Protein AF-A0A7S2U7Y8-F1 (afdb_monomer)

Solvent-accessible surface area (backbone atoms only — not comparable to full-atom values): 17336 Å² total; per-residue (Å²): 128,71,54,75,71,54,51,40,63,75,74,57,89,81,87,72,66,75,66,69,43,53,72,58,64,84,76,58,98,62,38,39,77,41,28,64,69,48,16,55,58,36,53,73,54,80,73,44,66,53,92,39,51,67,49,35,50,53,31,43,20,64,44,44,28,63,57,45,74,77,52,79,34,73,54,29,36,37,35,24,60,34,45,38,45,33,41,42,30,51,53,96,73,57,55,88,89,75,68,54,52,40,39,35,37,37,35,32,91,44,70,68,55,38,49,54,45,50,54,52,49,52,56,59,56,39,32,77,85,77,49,34,50,47,60,93,75,46,51,70,48,74,61,98,56,31,40,35,41,53,68,48,85,92,37,35,35,40,30,40,41,72,57,81,27,75,40,72,43,63,57,34,70,68,46,84,49,32,53,32,15,25,32,35,57,76,72,49,43,34,23,33,68,54,15,52,49,12,59,16,36,28,40,29,69,53,66,91,77,58,81,81,56,49,74,61,55,46,46,46,55,56,56,42,12,58,70,31,26,30,37,33,30,67,75,55,56,74,89,77,52,62,60,79,51,68,53,101,64,33,44,21,23,57,93,42,33,42,20,47,39,49,77,48,81,55,93,95,52,98,64,68,49,73,49,67,53,93,61,67,54,58,54,72,56,40,40,50,34,57,46,57,62,61,75,90,47,60,83,47,87,59,34,80,42,59,89,27,79,24,82,34,97

InterPro domains:
  IPR053354 Monoglucosyldiacylglycerol epimerase [PTHR43558] (99-241)

pLDDT: mean 79.51, std 16.6, range [36.78, 98.12]

Nearest PDB structures (foldseek):
  6u7b-assembly1_A  TM=3.700E-01  e=3.293E-03  Escherichia coli MS 115-1
  1px5-assembly1_A  TM=2.958E-01  e=1.668E-01  Sus scrofa
  8qsj-assembly1_u  TM=3.967E-01  e=2.515E+00  Homo sapiens
  1iso-assembly1_A-2  TM=4.332E-01  e=2.990E+00  Escherichia coli
  6dv5-assembly1_V  TM=4.114E-01  e=8.451E+00  Homo sapiens

Sequence (313 aa):
ADAGNILVDFFPPFHRPLEELFEKPITSPEATILFHEQVEEARRKPRLLPISAQDFKERLVRFGGPFMANFPMENVVIAGGSVLQCLLRDHATIDEQNSSDIDVFVVADSDEKAKATFDRILQHLSRRDGSGVDHNEMLVSRSAFAVTFCVGKPQRHIQLILIRYQCAADVVLNFDIDCSQVLWDGQRVLATPSAIRALGTGINFADPERRGASNEYQWRLAKYSRRGFLVAVPGLDVTRVKEEYTRNSCFGYHNGLLKRIHLSFTEGEDQPKHHADSTAIVGLAQLIVFSTLCEKWLIYDRAIRPDNEGIVI

Mean predicted aligned error: 9.23 Å

Radius of gyration: 21.19 Å; Cα contacts (8 Å, |Δi|>4): 553; chains: 1; bounding box: 46×56×56 Å

Foldseek 3Di:
DPLVVQKDFPQPPDDDDPLQLADAAPDDPQWDWFQPQLLVVLVVQAFDFQPDLVQLQVQLCLAADLLSVPQPLVQKKWFFQSSLCSGGDRSVRDDQVQGDATEMEGADPDPVSSVVSVVSRVVSQCDPPVSHDHPVPWDWDDDPFWIWTCPDPPHHIYTYGPDYHNDLSVVLVPDLWQLRSWMDSPRTIIHGPSNSNCSRNLETEDDLPPPPQDVVNLVVQLSCSNNNHMYIYGNDDPVPDDCQLAPDWWWFADLLFIFTKDWDDDPPDPDTDIDTDPDGQGGPSSNSNSRRLRPPQVVDPQGSGSPDGDTRD

Structure (mmCIF, N/CA/C/O backbone):
data_AF-A0A7S2U7Y8-F1
#
_entry.id   AF-A0A7S2U7Y8-F1
#
loop_
_atom_site.group_PDB
_atom_site.id
_atom_site.type_symbol
_atom_site.label_atom_id
_atom_site.label_alt_id
_atom_site.label_comp_id
_atom_site.label_asym_id
_atom_site.label_entity_id
_atom_site.label_seq_id
_atom_site.pdbx_PDB_ins_code
_atom_site.Cartn_x
_atom_site.Cartn_y
_atom_site.Cartn_z
_atom_site.occupancy
_atom_site.B_iso_or_equiv
_atom_site.auth_seq_id
_atom_site.auth_comp_id
_atom_site.auth_asym_id
_atom_site.auth_atom_id
_atom_site.pdbx_PDB_model_num
ATOM 1 N N . ALA A 1 1 ? 12.643 -22.260 -2.649 1.00 39.50 1 ALA A N 1
ATOM 2 C CA . ALA A 1 1 ? 11.230 -22.428 -3.037 1.00 39.50 1 ALA A CA 1
ATOM 3 C C . ALA A 1 1 ? 10.900 -21.303 -4.002 1.00 39.50 1 ALA A C 1
ATOM 5 O O . ALA A 1 1 ? 11.311 -20.184 -3.722 1.00 39.50 1 ALA A O 1
ATOM 6 N N . ASP A 1 2 ? 10.281 -21.613 -5.140 1.00 51.44 2 ASP A N 1
ATOM 7 C CA . ASP A 1 2 ? 9.985 -20.688 -6.243 1.00 51.44 2 ASP A CA 1
ATOM 8 C C . ASP A 1 2 ? 9.166 -19.468 -5.798 1.00 51.44 2 ASP A C 1
ATOM 10 O O . ASP A 1 2 ? 7.947 -19.436 -5.962 1.00 51.44 2 ASP A O 1
ATOM 14 N N . ALA A 1 3 ? 9.815 -18.429 -5.271 1.00 53.81 3 ALA A N 1
ATOM 15 C CA . ALA A 1 3 ? 9.145 -17.161 -4.996 1.00 53.81 3 ALA A CA 1
ATOM 16 C C . ALA A 1 3 ? 8.471 -16.620 -6.273 1.00 53.81 3 ALA A C 1
ATOM 18 O O . ALA A 1 3 ? 7.377 -16.077 -6.204 1.00 53.81 3 ALA A O 1
ATOM 19 N N . GLY A 1 4 ? 9.045 -16.880 -7.456 1.00 56.72 4 GLY A N 1
ATOM 20 C CA . GLY A 1 4 ? 8.441 -16.533 -8.747 1.00 56.72 4 GLY A CA 1
ATOM 21 C C . GLY A 1 4 ? 7.083 -17.193 -9.034 1.00 56.72 4 GLY A C 1
ATOM 22 O O . GLY A 1 4 ? 6.287 -16.606 -9.759 1.00 56.72 4 GLY A O 1
ATOM 23 N N . ASN A 1 5 ? 6.779 -18.349 -8.429 1.00 68.50 5 ASN A N 1
ATOM 24 C CA . ASN A 1 5 ? 5.530 -19.087 -8.661 1.00 68.50 5 ASN A CA 1
ATOM 25 C C . ASN A 1 5 ? 4.402 -18.709 -7.689 1.00 68.50 5 ASN A C 1
ATOM 27 O O . ASN A 1 5 ? 3.295 -19.227 -7.817 1.00 68.50 5 ASN A O 1
ATOM 31 N N . ILE A 1 6 ? 4.651 -17.821 -6.717 1.00 81.75 6 ILE A N 1
ATOM 32 C CA . ILE A 1 6 ? 3.584 -17.339 -5.826 1.00 81.75 6 ILE A CA 1
ATOM 33 C C . ILE A 1 6 ? 2.678 -16.312 -6.513 1.00 81.75 6 ILE A C 1
ATOM 35 O O . ILE A 1 6 ? 1.570 -16.050 -6.050 1.00 81.75 6 ILE A O 1
ATOM 39 N N . LEU A 1 7 ? 3.162 -15.703 -7.595 1.00 85.25 7 LEU A N 1
ATOM 40 C CA . LEU A 1 7 ? 2.454 -14.652 -8.298 1.00 85.25 7 LEU A CA 1
ATOM 41 C C . LEU A 1 7 ? 1.444 -15.242 -9.273 1.00 85.25 7 LEU A C 1
ATOM 43 O O . LEU A 1 7 ? 1.776 -16.061 -10.127 1.00 85.25 7 LEU A O 1
ATOM 47 N N . VAL A 1 8 ? 0.209 -14.775 -9.150 1.00 86.50 8 VAL A N 1
ATOM 48 C CA . VAL A 1 8 ? -0.904 -15.139 -10.020 1.00 86.50 8 VAL A CA 1
ATOM 49 C C . VAL A 1 8 ? -1.151 -13.988 -10.984 1.00 86.50 8 VAL A C 1
ATOM 51 O O . VAL A 1 8 ? -1.180 -12.828 -10.568 1.00 86.50 8 VAL A O 1
ATOM 54 N N . ASP A 1 9 ? -1.323 -14.307 -12.266 1.00 86.44 9 ASP A N 1
ATOM 55 C CA . ASP A 1 9 ? -1.761 -13.327 -13.258 1.00 86.44 9 ASP A CA 1
ATOM 56 C C . ASP A 1 9 ? -3.207 -12.916 -12.972 1.00 86.44 9 ASP A C 1
ATOM 58 O O . ASP A 1 9 ? -4.089 -13.765 -12.822 1.00 86.44 9 ASP A O 1
ATOM 62 N N . PHE A 1 10 ? -3.438 -11.611 -12.874 1.00 80.88 10 PHE A N 1
ATOM 63 C CA . PHE A 1 10 ? -4.751 -11.036 -12.619 1.00 80.88 10 PHE A CA 1
ATOM 64 C C . PHE A 1 10 ? -5.701 -11.198 -13.816 1.00 80.88 10 PHE A C 1
ATOM 66 O O . PHE A 1 10 ? -6.917 -11.217 -13.632 1.00 80.88 10 PHE A O 1
ATOM 73 N N . PHE A 1 11 ? -5.163 -11.357 -15.030 1.00 78.31 11 PHE A N 1
ATOM 74 C CA . PHE A 1 11 ? -5.927 -11.603 -16.255 1.00 78.31 11 PHE A CA 1
ATOM 75 C C . PHE A 1 11 ? -5.583 -12.985 -16.834 1.00 78.31 11 PHE A C 1
ATOM 77 O O . PHE A 1 11 ? -4.982 -13.067 -17.909 1.00 78.31 11 PHE A O 1
ATOM 84 N N . PRO A 1 12 ? -5.916 -14.096 -16.148 1.00 60.56 12 PRO A N 1
ATOM 85 C CA . PRO A 1 12 ? -5.606 -15.419 -16.674 1.00 60.56 12 PRO A CA 1
ATOM 86 C C . PRO A 1 12 ? -6.332 -15.654 -18.013 1.00 60.56 12 PRO A C 1
ATOM 88 O O . PRO A 1 12 ? -7.377 -15.042 -18.259 1.00 60.56 12 PRO A O 1
ATOM 91 N N . PRO A 1 13 ? -5.857 -16.581 -18.870 1.00 46.16 13 PRO A N 1
ATOM 92 C CA . PRO A 1 13 ? -6.698 -17.115 -19.935 1.00 46.16 13 PRO A CA 1
ATOM 93 C C . PRO A 1 13 ? -7.982 -17.671 -19.291 1.00 46.16 13 PRO A C 1
ATOM 95 O O . PRO A 1 13 ? -7.939 -18.563 -18.447 1.00 46.16 13 PRO A O 1
ATOM 98 N N . PHE A 1 14 ? -9.102 -17.027 -19.617 1.00 40.25 14 PHE A N 1
ATOM 99 C CA . PHE A 1 14 ? -10.408 -17.088 -18.958 1.00 40.25 14 PHE A CA 1
ATOM 100 C C . PHE A 1 14 ? -10.865 -18.472 -18.476 1.00 40.25 14 PHE A C 1
ATOM 102 O O . PHE A 1 14 ? -10.970 -19.388 -19.282 1.00 40.25 14 PHE A O 1
ATOM 109 N N . HIS A 1 15 ? -11.322 -18.552 -17.216 1.00 41.50 15 HIS A N 1
ATOM 110 C CA . HIS A 1 15 ? -12.396 -19.480 -16.811 1.00 41.50 15 HIS A CA 1
ATOM 111 C C . HIS A 1 15 ? -13.330 -18.971 -15.697 1.00 41.50 15 HIS A C 1
ATOM 113 O O . HIS A 1 15 ? -14.322 -19.642 -15.427 1.00 41.50 15 HIS A O 1
ATOM 119 N N . ARG A 1 16 ? -13.090 -17.803 -15.080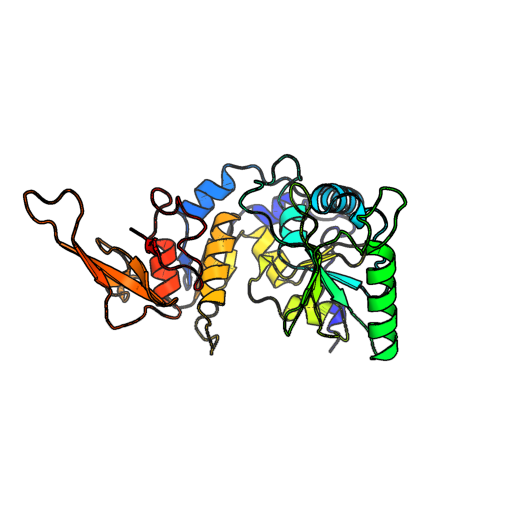 1.00 42.09 16 ARG A N 1
ATOM 120 C CA . ARG A 1 16 ? -14.085 -17.165 -14.202 1.00 42.09 16 ARG A CA 1
ATOM 121 C C . ARG A 1 16 ? -14.201 -15.660 -14.458 1.00 42.09 16 ARG A C 1
ATOM 123 O O . ARG A 1 16 ? -13.161 -15.016 -14.602 1.00 42.09 16 ARG A O 1
ATOM 130 N N . PRO A 1 17 ? -15.427 -15.112 -14.527 1.00 50.88 17 PRO A N 1
ATOM 131 C CA . PRO A 1 17 ? -15.678 -13.675 -14.511 1.00 50.88 17 PRO A CA 1
ATOM 132 C C . PRO A 1 17 ? -15.046 -13.022 -13.277 1.00 50.88 17 PRO A C 1
ATOM 134 O O . PRO A 1 17 ? -15.070 -13.584 -12.181 1.00 50.88 17 PRO A O 1
ATOM 137 N N . LEU A 1 18 ? -14.479 -11.827 -13.449 1.00 49.66 18 LEU A N 1
ATOM 138 C CA . LEU A 1 18 ? -13.865 -11.068 -12.355 1.00 49.66 18 LEU A CA 1
ATOM 139 C C . LEU A 1 18 ? -14.898 -10.688 -11.285 1.00 49.66 18 LEU A C 1
ATOM 141 O O . LEU A 1 18 ? -14.542 -10.529 -10.123 1.00 49.66 18 LEU A O 1
ATOM 145 N N . GLU A 1 19 ? -16.170 -10.588 -11.664 1.00 48.59 19 GLU A N 1
ATOM 146 C CA . GLU A 1 19 ? -17.317 -10.321 -10.801 1.00 48.59 19 GLU A CA 1
ATOM 147 C C . GLU A 1 19 ? -17.467 -11.382 -9.702 1.00 48.59 19 GLU A C 1
ATOM 149 O O . GLU A 1 19 ? -17.753 -11.026 -8.561 1.00 48.59 19 GLU A O 1
ATOM 154 N N . GLU A 1 20 ? -17.158 -12.652 -9.999 1.00 47.22 20 GLU A N 1
ATOM 155 C CA . GLU A 1 20 ? -17.231 -13.766 -9.041 1.00 47.22 20 GLU A CA 1
ATOM 156 C C . GLU A 1 20 ? -16.201 -13.653 -7.908 1.00 47.22 20 GLU A C 1
ATOM 158 O O . GLU A 1 20 ? -16.396 -14.229 -6.836 1.00 47.22 20 GLU A O 1
ATOM 163 N N . LEU A 1 21 ? -15.112 -12.893 -8.101 1.00 48.34 21 LEU A N 1
ATOM 164 C CA . LEU A 1 21 ? -14.194 -12.586 -7.003 1.00 48.34 21 LEU A CA 1
ATOM 165 C C . LEU A 1 21 ? -14.912 -11.755 -5.929 1.00 48.34 21 LEU A C 1
ATOM 167 O O . LEU A 1 21 ? -14.646 -11.959 -4.749 1.00 48.34 21 LEU A O 1
ATOM 171 N N . PHE A 1 22 ? -15.839 -10.871 -6.316 1.00 51.47 22 PHE A N 1
ATOM 172 C CA . PHE A 1 22 ? -16.453 -9.863 -5.441 1.00 51.47 22 PHE A CA 1
ATOM 173 C C . PHE A 1 22 ? -17.760 -10.281 -4.764 1.00 51.47 22 PHE A C 1
ATOM 175 O O . PHE A 1 22 ? -18.325 -9.488 -4.009 1.00 51.47 22 PHE A O 1
ATOM 182 N N . GLU A 1 23 ? -18.263 -11.494 -5.007 1.00 46.06 23 GLU A N 1
ATOM 183 C CA . GLU A 1 23 ? -19.665 -11.794 -4.700 1.00 46.06 23 GLU A CA 1
ATOM 184 C C . GLU A 1 23 ? -19.989 -11.941 -3.209 1.00 46.06 23 GLU A C 1
ATOM 186 O O . GLU A 1 23 ? -21.104 -11.581 -2.826 1.00 46.06 23 GLU A O 1
ATOM 191 N N . LYS A 1 24 ? -19.072 -12.398 -2.336 1.00 47.88 24 LYS A N 1
ATOM 192 C 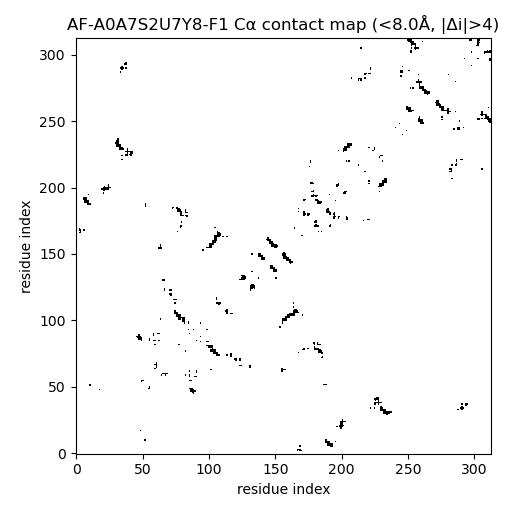CA . LYS A 1 24 ? -19.313 -12.402 -0.875 1.00 47.88 24 LYS A CA 1
ATOM 193 C C . LYS A 1 24 ? -18.036 -12.245 -0.039 1.00 47.88 24 LYS A C 1
ATOM 195 O O . LYS A 1 24 ? -17.071 -12.979 -0.259 1.00 47.88 24 LYS A O 1
ATOM 200 N N . PRO A 1 25 ? -18.032 -11.375 0.990 1.00 50.09 25 PRO A N 1
ATOM 201 C CA . PRO A 1 25 ? -16.987 -11.394 2.004 1.00 50.09 25 PRO A CA 1
ATOM 202 C C . PRO A 1 25 ? -16.997 -12.740 2.741 1.00 50.09 25 PRO A C 1
ATOM 204 O O . PRO A 1 25 ? -18.013 -13.141 3.307 1.00 50.09 25 PRO A O 1
ATOM 207 N N . ILE A 1 26 ? -15.860 -13.439 2.750 1.00 47.25 26 ILE A N 1
ATOM 208 C CA . ILE A 1 26 ? -15.660 -14.600 3.621 1.00 47.25 26 ILE A CA 1
ATOM 209 C C . ILE A 1 26 ? -15.509 -14.059 5.043 1.00 47.25 26 ILE A C 1
ATOM 211 O O . ILE A 1 26 ? -14.471 -13.501 5.395 1.00 47.25 26 ILE A O 1
ATOM 215 N N . THR A 1 27 ? -16.548 -14.197 5.861 1.00 46.31 27 THR A N 1
ATOM 216 C CA . THR A 1 27 ? -16.488 -13.886 7.291 1.00 46.31 27 THR A CA 1
ATOM 217 C C . THR A 1 27 ? -16.138 -15.157 8.056 1.00 46.31 27 THR A C 1
ATOM 219 O O . THR A 1 27 ? -16.912 -16.114 8.045 1.00 46.31 27 THR A O 1
ATOM 222 N N . SER A 1 28 ? -14.982 -15.179 8.719 1.00 49.44 28 SER A N 1
ATOM 223 C CA . SER A 1 28 ? -14.714 -16.178 9.757 1.00 49.44 28 SER A CA 1
ATOM 224 C C . SER A 1 28 ? -15.446 -15.763 11.041 1.00 49.44 28 SER A C 1
ATOM 226 O O . SER A 1 28 ? -15.350 -14.589 11.404 1.00 49.44 28 SER A O 1
ATOM 228 N N . PRO A 1 29 ? -16.124 -16.677 11.763 1.00 52.94 29 PRO A N 1
ATOM 229 C CA . PRO A 1 29 ? -16.693 -16.400 13.088 1.00 52.94 29 PRO A CA 1
ATOM 230 C C . PRO A 1 29 ? -15.656 -15.914 14.116 1.00 52.94 29 PRO A C 1
ATOM 232 O O . PRO A 1 29 ? -16.023 -15.365 15.148 1.00 52.94 29 PRO A O 1
ATOM 235 N N . GLU A 1 30 ? -14.366 -16.125 13.842 1.00 71.44 30 GLU A N 1
ATOM 236 C CA . GLU A 1 30 ? -13.248 -15.865 14.756 1.00 71.44 30 GLU A CA 1
ATOM 237 C C . GLU A 1 30 ? -12.565 -14.500 14.534 1.00 71.44 30 GLU A C 1
ATOM 239 O O . GLU A 1 30 ? -11.547 -14.203 15.167 1.00 71.44 30 GLU A O 1
ATOM 244 N N . ALA A 1 31 ? -13.089 -13.663 13.631 1.00 82.88 31 ALA A N 1
ATOM 245 C CA . ALA A 1 31 ? -12.527 -12.346 13.339 1.00 82.88 31 ALA A CA 1
ATOM 246 C C . ALA A 1 31 ? -13.575 -11.234 13.455 1.00 82.88 31 ALA A C 1
ATOM 248 O O . ALA A 1 31 ? -14.644 -11.296 12.848 1.00 82.88 31 ALA A O 1
ATOM 249 N N . THR A 1 32 ? -13.227 -10.170 14.181 1.00 88.25 32 THR A N 1
ATOM 250 C CA . THR A 1 32 ? -14.032 -8.944 14.210 1.00 88.25 32 THR A CA 1
ATOM 251 C C . THR A 1 32 ? -13.740 -8.121 12.962 1.00 88.25 32 THR A C 1
ATOM 253 O O . THR A 1 32 ? -12.579 -7.861 12.643 1.00 88.25 32 THR A O 1
ATOM 256 N N . ILE A 1 33 ? -14.791 -7.687 12.269 1.00 89.56 33 ILE A N 1
ATOM 257 C CA . ILE A 1 33 ? -14.683 -6.819 11.096 1.00 89.56 33 ILE A CA 1
ATOM 258 C C . ILE A 1 33 ? -14.817 -5.355 11.523 1.00 89.56 33 ILE A C 1
ATOM 260 O O . ILE A 1 33 ? -15.742 -4.986 12.242 1.00 89.56 33 ILE A O 1
ATOM 264 N N . LEU A 1 34 ? -13.882 -4.520 11.075 1.00 89.56 34 LEU A N 1
ATOM 265 C CA . LEU A 1 34 ? -13.834 -3.084 11.345 1.00 89.56 34 LEU A CA 1
ATOM 266 C C . LEU A 1 34 ? -14.029 -2.264 10.057 1.00 89.56 34 LEU A C 1
ATOM 268 O O . LEU A 1 34 ? -13.837 -2.767 8.947 1.00 89.56 34 LEU A O 1
ATOM 272 N N . PHE A 1 35 ? -14.329 -0.972 10.235 1.00 89.50 35 PHE A N 1
ATOM 273 C CA . PHE A 1 35 ? -14.482 0.052 9.185 1.00 89.50 35 PHE A CA 1
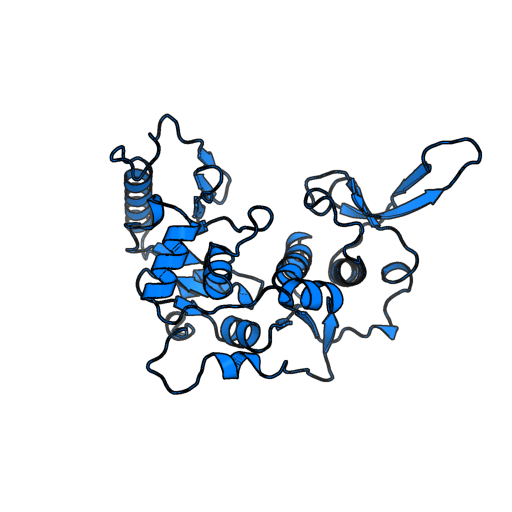ATOM 274 C C . PHE A 1 35 ? -15.696 -0.098 8.256 1.00 89.50 35 PHE A C 1
ATOM 276 O O . PHE A 1 35 ? -15.632 0.279 7.086 1.00 89.50 35 PHE A O 1
ATOM 283 N N . HIS A 1 36 ? -16.805 -0.653 8.751 1.00 87.25 36 HIS A N 1
ATOM 284 C CA . HIS A 1 36 ? -18.020 -0.817 7.949 1.00 87.25 36 HIS A CA 1
ATOM 285 C C . HIS A 1 36 ? -18.477 0.499 7.300 1.00 87.25 36 HIS A C 1
ATOM 287 O O . HIS A 1 36 ? -18.668 0.538 6.090 1.00 87.25 36 HIS A O 1
ATOM 293 N N . GLU A 1 37 ? -18.579 1.587 8.066 1.00 84.62 37 GLU A N 1
ATOM 294 C CA . GLU A 1 37 ? -19.084 2.871 7.560 1.00 84.62 37 GLU A CA 1
ATOM 295 C C . GLU A 1 37 ? -18.180 3.482 6.479 1.00 84.62 37 GLU A C 1
ATOM 297 O O . GLU A 1 37 ? -18.660 3.855 5.409 1.00 84.62 37 GLU A O 1
ATOM 302 N N . GLN A 1 38 ? -16.865 3.526 6.716 1.00 84.75 38 GLN A N 1
ATOM 303 C CA . GLN A 1 38 ? -15.891 4.083 5.770 1.00 84.75 38 GLN A CA 1
ATOM 304 C C . GLN A 1 38 ? -15.853 3.272 4.467 1.00 84.75 38 GLN A C 1
ATOM 306 O O . GLN A 1 38 ? -15.673 3.823 3.379 1.00 84.75 38 GLN A O 1
ATOM 311 N N . VAL A 1 39 ? -16.027 1.950 4.563 1.00 86.44 39 VAL A N 1
ATOM 312 C CA . VAL A 1 39 ? -16.063 1.077 3.389 1.00 86.44 39 VAL A CA 1
ATOM 313 C C . VAL A 1 39 ? -17.359 1.241 2.603 1.00 86.44 39 VAL A C 1
ATOM 315 O O . VAL A 1 39 ? -17.291 1.297 1.374 1.00 86.44 39 VAL A O 1
ATOM 318 N N . GLU A 1 40 ? -18.508 1.337 3.274 1.00 85.62 40 GLU A N 1
ATOM 319 C CA . GLU A 1 40 ? -19.791 1.606 2.617 1.00 85.62 40 GLU A CA 1
ATOM 320 C C . GLU A 1 40 ? -19.743 2.927 1.838 1.00 85.62 40 GLU A C 1
ATOM 322 O O . GLU A 1 40 ? -20.127 2.953 0.668 1.00 85.62 40 GLU A O 1
ATOM 327 N N . GLU A 1 41 ? -19.172 3.993 2.412 1.00 84.12 41 GLU A N 1
ATOM 328 C CA . GLU A 1 41 ? -18.952 5.249 1.682 1.00 84.12 41 GLU A CA 1
ATOM 329 C C . GLU A 1 41 ? -18.030 5.048 0.475 1.00 84.12 41 GLU A C 1
ATOM 331 O O . GLU A 1 41 ? -18.366 5.402 -0.659 1.00 84.12 41 GLU A O 1
ATOM 336 N N . ALA A 1 42 ? -16.860 4.441 0.689 1.00 81.94 42 ALA A N 1
ATOM 337 C CA . ALA A 1 42 ? -15.865 4.262 -0.361 1.00 81.94 42 ALA A CA 1
ATOM 338 C C . ALA A 1 42 ? -16.386 3.431 -1.548 1.00 81.94 42 ALA A C 1
ATOM 340 O O . ALA A 1 42 ? -15.916 3.617 -2.680 1.00 81.94 42 ALA A O 1
ATOM 341 N N . ARG A 1 43 ? -17.341 2.527 -1.294 1.00 83.50 43 ARG A N 1
ATOM 342 C CA . ARG A 1 43 ? -18.003 1.665 -2.284 1.00 83.50 43 ARG A CA 1
ATOM 343 C C . ARG A 1 43 ? -19.186 2.326 -2.995 1.00 83.50 43 ARG A C 1
ATOM 345 O O . ARG A 1 43 ? -19.631 1.779 -3.999 1.00 83.50 43 ARG A O 1
ATOM 352 N N . ARG A 1 44 ? -19.636 3.521 -2.583 1.00 82.75 44 ARG A N 1
ATOM 353 C CA . ARG A 1 44 ? -20.604 4.318 -3.371 1.00 82.75 44 ARG A CA 1
ATOM 354 C C . ARG A 1 44 ? -20.059 4.695 -4.748 1.00 82.75 44 ARG A C 1
ATOM 356 O O . ARG A 1 44 ? -20.825 4.888 -5.688 1.00 82.75 44 ARG A O 1
ATOM 363 N N . LYS A 1 45 ? -18.732 4.799 -4.879 1.00 77.06 45 LYS A N 1
ATOM 364 C CA . LYS A 1 45 ? -18.053 4.990 -6.167 1.00 77.06 45 LYS A CA 1
ATOM 365 C C . LYS A 1 45 ? -17.882 3.626 -6.853 1.00 77.06 45 LYS A C 1
ATOM 367 O O . LYS A 1 45 ? -17.307 2.729 -6.230 1.00 77.06 45 LYS A O 1
ATOM 372 N N . PRO A 1 46 ? -18.315 3.463 -8.118 1.00 73.19 46 PRO A N 1
ATOM 373 C CA . PRO A 1 46 ? -18.236 2.180 -8.805 1.00 73.19 46 PRO A CA 1
ATOM 374 C C . PRO A 1 46 ? -16.783 1.717 -8.938 1.00 73.19 46 PRO A C 1
ATOM 376 O O . PRO A 1 46 ? -15.888 2.503 -9.258 1.00 73.19 46 PRO A O 1
ATOM 379 N N . ARG A 1 47 ? -16.557 0.422 -8.695 1.00 77.44 47 ARG A N 1
ATOM 380 C CA . ARG A 1 47 ? -15.298 -0.249 -9.021 1.00 77.44 47 ARG A CA 1
ATOM 381 C C . ARG A 1 47 ? -15.399 -0.766 -10.442 1.00 77.44 47 ARG A C 1
ATOM 383 O O . ARG A 1 47 ? -16.251 -1.598 -10.734 1.00 77.44 47 ARG A O 1
ATOM 390 N N . LEU A 1 48 ? -14.543 -0.255 -11.312 1.00 78.56 48 LEU A N 1
ATOM 391 C CA . LEU A 1 48 ? -14.470 -0.681 -12.701 1.00 78.56 48 LEU A CA 1
ATOM 392 C C . LEU A 1 48 ? -13.128 -1.356 -12.870 1.00 78.56 48 LEU A C 1
ATOM 394 O O . LEU A 1 48 ? -12.114 -0.666 -12.936 1.00 78.56 48 LEU A O 1
ATOM 398 N N . LEU A 1 49 ? -13.110 -2.685 -12.908 1.00 83.56 49 LEU A N 1
ATOM 399 C CA . LEU A 1 49 ? -11.868 -3.396 -13.166 1.00 83.56 49 LEU A CA 1
ATOM 400 C C . LEU A 1 49 ? -11.412 -3.182 -14.614 1.00 83.56 49 LEU A C 1
ATOM 402 O O . LEU A 1 49 ? -12.245 -2.957 -15.499 1.00 83.56 49 LEU A O 1
ATOM 406 N N . PRO A 1 50 ? -10.098 -3.191 -14.879 1.00 86.94 50 PRO A N 1
ATOM 407 C CA . PRO A 1 50 ? -9.597 -3.320 -16.235 1.00 86.94 50 PRO A CA 1
ATOM 408 C C . PRO A 1 50 ? -10.071 -4.626 -16.868 1.00 86.94 50 PRO A C 1
ATOM 410 O O . PRO A 1 50 ? -10.135 -5.653 -16.200 1.00 86.94 50 PRO A O 1
ATOM 413 N N . ILE A 1 51 ? -10.382 -4.591 -18.162 1.00 87.25 51 ILE A N 1
ATOM 414 C CA . ILE A 1 51 ? -10.824 -5.788 -18.905 1.00 87.25 51 ILE A CA 1
ATOM 415 C C . ILE A 1 51 ? -9.654 -6.585 -19.501 1.00 87.25 51 ILE A C 1
ATOM 417 O O . ILE A 1 51 ? -9.841 -7.682 -20.018 1.00 87.25 51 ILE A O 1
ATOM 421 N N . SER A 1 52 ? -8.446 -6.017 -19.483 1.00 89.81 52 SER A N 1
ATOM 422 C CA . SER A 1 52 ? -7.223 -6.643 -19.990 1.00 89.81 52 SER A CA 1
ATOM 423 C C . SER A 1 52 ? -5.972 -5.957 -19.435 1.00 89.81 52 SER A C 1
ATOM 425 O O . SER A 1 52 ? -6.035 -4.829 -18.939 1.00 89.81 52 SER A O 1
ATOM 427 N N . ALA A 1 53 ? -4.810 -6.593 -19.604 1.00 91.62 53 ALA A N 1
ATOM 428 C CA . ALA A 1 53 ? -3.514 -5.976 -19.316 1.00 91.62 53 ALA A CA 1
ATOM 429 C C . ALA A 1 53 ? -3.267 -4.695 -20.139 1.00 91.62 53 ALA A C 1
ATOM 431 O O . ALA A 1 53 ? -2.638 -3.756 -19.652 1.00 91.62 53 ALA A O 1
ATOM 432 N N . GLN A 1 54 ? -3.800 -4.626 -21.364 1.00 92.69 54 GLN A N 1
ATOM 433 C CA . GLN A 1 54 ? -3.697 -3.441 -22.214 1.00 92.69 54 GLN A CA 1
ATOM 434 C C . GLN A 1 54 ? -4.546 -2.278 -21.673 1.00 92.69 54 GLN A C 1
ATOM 436 O O . GLN A 1 54 ? -4.038 -1.164 -21.561 1.00 92.69 54 GLN A O 1
ATOM 441 N N . ASP A 1 55 ? -5.787 -2.543 -21.248 1.00 92.06 55 ASP A N 1
ATOM 442 C CA . ASP A 1 55 ? -6.627 -1.543 -20.562 1.00 92.06 55 ASP A CA 1
ATOM 443 C C . ASP A 1 55 ? -5.956 -1.076 -19.258 1.00 92.06 55 ASP A C 1
ATOM 445 O O . ASP A 1 55 ? -5.852 0.121 -18.991 1.00 92.06 55 ASP A O 1
ATOM 449 N N . PHE A 1 56 ? -5.378 -1.997 -18.477 1.00 93.25 56 PHE A N 1
ATOM 450 C CA . PHE A 1 56 ? -4.598 -1.626 -17.294 1.00 93.25 56 PHE A CA 1
ATOM 451 C C . PHE A 1 56 ? -3.423 -0.695 -17.634 1.00 93.25 56 PHE A C 1
ATOM 453 O O . PHE A 1 56 ? -3.232 0.319 -16.958 1.00 93.25 56 PHE A O 1
ATOM 460 N N . LYS A 1 57 ? -2.650 -0.997 -18.686 1.00 93.94 57 LYS A N 1
ATOM 461 C CA . LYS A 1 57 ? -1.543 -0.141 -19.133 1.00 93.94 57 LYS A CA 1
ATOM 462 C C . LYS A 1 57 ? -2.043 1.257 -19.498 1.00 93.94 57 LYS A C 1
ATOM 464 O O . LYS A 1 57 ? -1.444 2.240 -19.073 1.00 93.94 57 LYS A O 1
ATOM 469 N N . GLU A 1 58 ? -3.145 1.368 -20.233 1.00 92.31 58 GLU A N 1
ATOM 470 C CA . GLU A 1 58 ? -3.739 2.661 -20.597 1.00 92.31 58 GLU A CA 1
ATOM 471 C C . GLU A 1 58 ? -4.185 3.456 -19.367 1.00 92.31 58 GLU A C 1
ATOM 473 O O . GLU A 1 58 ? -3.923 4.658 -19.277 1.00 92.31 58 GLU A O 1
ATOM 478 N N . ARG A 1 59 ? -4.777 2.788 -18.373 1.00 91.25 59 ARG A N 1
ATOM 479 C CA . ARG A 1 59 ? -5.123 3.405 -17.085 1.00 91.25 59 ARG A CA 1
ATOM 480 C C . ARG A 1 59 ? -3.892 3.878 -16.324 1.00 91.25 59 ARG A C 1
ATOM 482 O O . ARG A 1 59 ? -3.909 4.992 -15.809 1.00 91.25 59 ARG A O 1
ATOM 489 N N . LEU A 1 60 ? -2.821 3.085 -16.295 1.00 91.62 60 LEU A N 1
ATOM 490 C CA . LEU A 1 60 ? -1.556 3.467 -15.666 1.00 91.62 60 LEU A CA 1
ATOM 491 C C . LEU A 1 60 ? -0.922 4.681 -16.362 1.00 91.62 60 LEU A C 1
ATOM 493 O O . LEU A 1 60 ? -0.402 5.567 -15.686 1.00 91.62 60 LEU A O 1
ATOM 497 N N . VAL A 1 61 ? -1.015 4.770 -17.693 1.00 90.94 61 VAL A N 1
ATOM 498 C CA . VAL A 1 61 ? -0.566 5.945 -18.457 1.00 90.94 61 VAL A CA 1
ATOM 499 C C . VAL A 1 61 ? -1.412 7.173 -18.138 1.00 90.94 61 VAL A C 1
ATOM 501 O O . VAL A 1 61 ? -0.857 8.239 -17.885 1.00 90.94 61 VAL A O 1
ATOM 504 N N . ARG A 1 62 ? -2.742 7.042 -18.069 1.00 87.88 62 ARG A N 1
ATOM 505 C CA . ARG A 1 62 ? -3.610 8.144 -17.621 1.00 87.88 62 ARG A CA 1
ATOM 506 C C . ARG A 1 62 ? -3.288 8.571 -16.185 1.00 87.88 62 ARG A C 1
ATOM 508 O O . ARG A 1 62 ? -3.299 9.762 -15.900 1.00 87.88 62 ARG A O 1
ATOM 515 N N . PHE A 1 63 ? -2.968 7.613 -15.312 1.00 87.12 63 PHE A N 1
ATOM 516 C CA . PHE A 1 63 ? -2.636 7.842 -13.906 1.00 87.12 63 PHE A CA 1
ATOM 517 C C . PHE A 1 63 ? -1.296 8.544 -13.697 1.00 87.12 63 PHE A C 1
ATOM 519 O O . PHE A 1 63 ? -1.230 9.509 -12.942 1.00 87.12 63 PHE A O 1
ATOM 526 N N . GLY A 1 64 ? -0.229 8.070 -14.336 1.00 85.25 64 GLY A N 1
ATOM 527 C CA . GLY A 1 64 ? 1.113 8.633 -14.174 1.00 85.25 64 GLY A CA 1
ATOM 528 C C . GLY A 1 64 ? 1.467 9.742 -15.156 1.00 85.25 64 GLY A C 1
ATOM 529 O O . GLY A 1 64 ? 2.460 10.434 -14.953 1.00 85.25 64 GLY A O 1
ATOM 530 N N . GLY A 1 65 ? 0.665 9.935 -16.201 1.00 83.38 65 GLY A N 1
ATOM 531 C CA . GLY A 1 65 ? 0.928 10.903 -17.256 1.00 83.38 65 GLY A CA 1
ATOM 532 C C . GLY A 1 65 ? 1.907 10.402 -18.329 1.00 83.38 65 GLY A C 1
ATOM 533 O O . GLY A 1 65 ? 2.195 9.204 -18.420 1.00 83.38 65 GLY A O 1
ATOM 534 N N . PRO A 1 66 ? 2.432 11.320 -19.164 1.00 80.81 66 PRO A N 1
ATOM 535 C CA . PRO A 1 66 ? 3.226 10.990 -20.354 1.00 80.81 66 PRO A CA 1
ATOM 536 C C . PRO A 1 66 ? 4.462 10.121 -20.082 1.00 80.81 66 PRO A C 1
ATOM 538 O O . PRO A 1 66 ? 4.780 9.247 -20.890 1.00 80.81 66 PRO A O 1
ATOM 541 N N . PHE A 1 67 ? 5.098 10.282 -18.915 1.00 83.06 67 PHE A N 1
ATOM 542 C CA . PHE A 1 67 ? 6.249 9.479 -18.489 1.00 83.06 67 PHE A CA 1
ATOM 543 C C . PHE A 1 67 ? 5.977 7.973 -18.503 1.00 83.06 67 PHE A C 1
ATOM 545 O O . PHE A 1 67 ? 6.895 7.179 -18.711 1.00 83.06 67 PHE A O 1
ATOM 552 N N . MET A 1 68 ? 4.725 7.564 -18.300 1.00 89.25 68 MET A N 1
ATOM 553 C CA . MET A 1 68 ? 4.360 6.156 -18.203 1.00 89.25 68 MET A CA 1
ATOM 554 C C . MET A 1 68 ? 4.151 5.472 -19.557 1.00 89.25 68 MET A C 1
ATOM 556 O O . MET A 1 68 ? 4.182 4.244 -19.613 1.00 89.25 68 MET A O 1
ATOM 560 N N . ALA A 1 69 ? 3.970 6.221 -20.652 1.00 87.38 69 ALA A N 1
ATOM 561 C CA . ALA A 1 69 ? 3.633 5.651 -21.962 1.00 87.38 69 ALA A CA 1
ATOM 562 C C . ALA A 1 69 ? 4.704 4.677 -22.485 1.00 87.38 69 ALA A C 1
ATOM 564 O O . ALA A 1 69 ? 4.381 3.589 -22.967 1.00 87.38 69 ALA A O 1
ATOM 565 N N . ASN A 1 70 ? 5.975 5.055 -22.328 1.00 89.19 70 ASN A N 1
ATOM 566 C CA . ASN A 1 70 ? 7.142 4.297 -22.788 1.00 89.19 70 ASN A CA 1
ATOM 567 C C . ASN A 1 70 ? 8.142 4.053 -21.651 1.00 89.19 70 ASN A C 1
ATOM 569 O O . ASN A 1 70 ? 9.353 4.099 -21.867 1.00 89.19 70 ASN A O 1
ATOM 573 N N . PHE A 1 71 ? 7.641 3.854 -20.429 1.00 92.81 71 PHE A N 1
ATOM 574 C CA . PHE A 1 71 ? 8.501 3.669 -19.266 1.00 92.81 71 PHE A CA 1
ATOM 575 C C . PHE A 1 71 ? 9.406 2.429 -19.435 1.00 92.81 71 PHE A C 1
ATOM 577 O O . PHE A 1 71 ? 8.930 1.377 -19.874 1.00 92.81 71 PHE A O 1
ATOM 584 N N . PRO A 1 72 ? 10.707 2.518 -19.107 1.00 94.94 72 PRO A N 1
ATOM 585 C CA . PRO A 1 72 ? 11.666 1.435 -19.311 1.00 94.94 72 PRO A CA 1
ATOM 586 C C . PRO A 1 72 ? 11.465 0.276 -18.311 1.00 94.94 72 PRO A C 1
ATOM 588 O O . PRO A 1 72 ? 12.089 0.244 -17.255 1.00 94.94 72 PRO A O 1
ATOM 591 N N . MET A 1 73 ? 10.622 -0.705 -18.660 1.00 96.19 73 MET A N 1
ATOM 592 C CA . MET A 1 73 ? 10.181 -1.774 -17.737 1.00 96.19 73 MET A CA 1
ATOM 593 C C . MET A 1 73 ? 11.153 -2.956 -17.538 1.00 96.19 73 MET A C 1
ATOM 595 O O . MET A 1 73 ? 10.970 -3.746 -16.622 1.00 96.19 73 MET A O 1
ATOM 599 N N . GLU A 1 74 ? 12.195 -3.115 -18.361 1.00 96.12 74 GLU A N 1
ATOM 600 C CA . GLU A 1 74 ? 13.207 -4.173 -18.144 1.00 96.12 74 GLU A CA 1
ATOM 601 C C . GLU A 1 74 ? 13.828 -4.069 -16.736 1.00 96.12 74 GLU A C 1
ATOM 603 O O . GLU A 1 74 ? 14.245 -2.980 -16.353 1.00 96.12 74 GLU A O 1
ATOM 608 N N . ASN A 1 75 ? 13.903 -5.161 -15.966 1.00 96.81 75 ASN A N 1
ATOM 609 C CA . ASN A 1 75 ? 14.389 -5.166 -14.570 1.00 96.81 75 ASN A CA 1
ATOM 610 C C . ASN A 1 75 ? 13.637 -4.203 -13.628 1.00 96.81 75 ASN A C 1
ATOM 612 O O . ASN A 1 75 ? 14.168 -3.792 -12.593 1.00 96.81 75 ASN A O 1
ATOM 616 N N . VAL A 1 76 ? 12.407 -3.826 -13.980 1.00 97.62 76 VAL A N 1
ATOM 617 C CA . VAL A 1 76 ? 11.578 -2.901 -13.213 1.00 97.62 76 VAL A CA 1
ATOM 618 C C . VAL A 1 76 ? 10.208 -3.509 -12.974 1.00 97.62 76 VAL A C 1
ATOM 620 O O . VAL A 1 76 ? 9.602 -4.087 -13.872 1.00 97.62 76 VAL A O 1
ATOM 623 N N . VAL A 1 77 ? 9.684 -3.309 -11.770 1.00 97.75 77 VAL A N 1
ATOM 624 C CA . VAL A 1 77 ? 8.261 -3.504 -11.493 1.00 97.75 77 VAL A CA 1
ATOM 625 C C . VAL A 1 77 ? 7.683 -2.251 -10.856 1.00 97.75 77 VAL A C 1
ATOM 627 O O . VAL A 1 77 ? 8.362 -1.542 -10.115 1.00 97.75 77 VAL A O 1
ATOM 630 N N . ILE A 1 78 ? 6.416 -1.982 -11.142 1.00 98.12 78 ILE A N 1
ATOM 631 C CA . ILE A 1 78 ? 5.631 -0.963 -10.439 1.00 98.12 78 ILE A CA 1
ATOM 632 C C . ILE A 1 78 ? 4.697 -1.717 -9.512 1.00 98.12 78 ILE A C 1
ATOM 634 O O . ILE A 1 78 ? 4.059 -2.661 -9.965 1.00 98.12 78 ILE A O 1
ATOM 638 N N . ALA A 1 79 ? 4.620 -1.360 -8.235 1.00 97.50 79 ALA A N 1
ATOM 639 C CA . ALA A 1 79 ? 3.858 -2.151 -7.269 1.00 97.50 79 ALA A CA 1
ATOM 640 C C . ALA A 1 79 ? 3.067 -1.289 -6.287 1.00 97.50 79 ALA A C 1
ATOM 642 O O . ALA A 1 79 ? 3.247 -0.076 -6.197 1.00 97.50 79 ALA A O 1
ATOM 643 N N . GLY A 1 80 ? 2.168 -1.929 -5.543 1.00 95.31 80 GLY A N 1
ATOM 644 C CA . GLY A 1 80 ? 1.519 -1.300 -4.406 1.00 95.31 80 GLY A CA 1
ATOM 645 C C . GLY A 1 80 ? 0.290 -0.470 -4.752 1.00 95.31 80 GLY A C 1
ATOM 646 O O . GLY A 1 80 ? -0.586 -0.851 -5.533 1.00 95.31 80 GLY A O 1
ATOM 647 N N . GLY A 1 81 ? 0.190 0.686 -4.096 1.00 92.44 81 GLY A N 1
ATOM 648 C CA . GLY A 1 81 ? -1.026 1.489 -4.077 1.00 92.44 81 GLY A CA 1
ATOM 649 C C . GLY A 1 81 ? -1.396 2.127 -5.417 1.00 92.44 81 GLY A C 1
ATOM 650 O O . GLY A 1 81 ? -2.565 2.469 -5.590 1.00 92.44 81 GLY A O 1
ATOM 651 N N . SER A 1 82 ? -0.447 2.342 -6.330 1.00 92.44 82 SER A N 1
ATOM 652 C CA . SER A 1 82 ? -0.701 2.874 -7.680 1.00 92.44 82 SER A CA 1
ATOM 653 C C . SER A 1 82 ? -1.334 1.818 -8.585 1.00 92.44 82 SER A C 1
ATOM 655 O O . SER A 1 82 ? -2.367 2.075 -9.205 1.00 92.44 82 SER A O 1
ATOM 657 N N . VAL A 1 83 ? -0.773 0.607 -8.579 1.00 95.06 83 VAL A N 1
ATOM 658 C CA . VAL A 1 83 ? -1.303 -0.562 -9.294 1.00 95.06 83 VAL A CA 1
ATOM 659 C C . VAL A 1 83 ? -2.704 -0.891 -8.794 1.00 95.06 83 VAL A C 1
ATOM 661 O O . VAL A 1 83 ? -3.622 -1.015 -9.600 1.00 95.06 83 VAL A O 1
ATOM 664 N N . LEU A 1 84 ? -2.909 -0.929 -7.472 1.00 93.44 84 LEU A N 1
ATOM 665 C CA . LEU A 1 84 ? -4.234 -1.161 -6.897 1.00 93.44 84 LEU A CA 1
ATOM 666 C C . LEU A 1 84 ? -5.262 -0.113 -7.352 1.00 93.44 84 LEU A C 1
ATOM 668 O O . LEU A 1 84 ? -6.395 -0.460 -7.670 1.00 93.44 84 LEU A O 1
ATOM 672 N N . GLN A 1 85 ? -4.895 1.170 -7.386 1.00 89.81 85 GLN A N 1
ATOM 673 C CA . GLN A 1 85 ? -5.818 2.217 -7.835 1.00 89.81 85 GLN A CA 1
ATOM 674 C C . GLN A 1 85 ? -6.203 2.032 -9.308 1.00 89.81 85 GLN A C 1
ATOM 676 O O . GLN A 1 85 ? -7.383 2.127 -9.629 1.00 89.81 85 GLN A O 1
ATOM 681 N N . CYS A 1 86 ? -5.238 1.699 -10.172 1.00 90.56 86 CYS A N 1
ATOM 682 C CA . CYS A 1 86 ? -5.491 1.429 -11.593 1.00 90.56 86 CYS A CA 1
ATOM 683 C C . CYS A 1 86 ? -6.324 0.154 -11.818 1.00 90.56 86 CYS A C 1
ATOM 685 O O . CYS A 1 86 ? -7.056 0.064 -12.805 1.00 90.56 86 CYS A O 1
ATOM 687 N N . LEU A 1 87 ? -6.241 -0.817 -10.899 1.00 90.19 87 LEU A N 1
ATOM 688 C CA . LEU A 1 87 ? -7.127 -1.980 -10.876 1.00 90.19 87 LEU A CA 1
ATOM 689 C C . LEU A 1 87 ? -8.554 -1.590 -10.487 1.00 90.19 87 LEU A C 1
ATOM 691 O O . LEU A 1 87 ? -9.493 -2.008 -11.143 1.00 90.19 87 LEU A O 1
ATOM 695 N N . LEU A 1 88 ? -8.746 -0.802 -9.429 1.00 86.38 88 LEU A N 1
ATOM 696 C CA . LEU A 1 88 ? -10.083 -0.557 -8.876 1.00 86.38 88 LEU A CA 1
ATOM 697 C C . LEU A 1 88 ? -10.879 0.522 -9.613 1.00 86.38 88 LEU A C 1
ATOM 699 O O . LEU A 1 88 ? -12.111 0.523 -9.539 1.00 86.38 88 LEU A O 1
ATOM 703 N N . ARG A 1 89 ? -10.196 1.491 -10.226 1.00 81.56 89 ARG A N 1
ATOM 704 C CA . ARG A 1 89 ? -10.806 2.712 -10.756 1.00 81.56 89 ARG A CA 1
ATOM 705 C C . ARG A 1 89 ? -10.133 3.138 -12.051 1.00 81.56 89 ARG A C 1
ATOM 707 O O . ARG A 1 89 ? -8.926 2.992 -12.221 1.00 81.56 89 ARG A O 1
ATOM 714 N N . ASP A 1 90 ? -10.918 3.725 -12.946 1.00 75.81 90 ASP A N 1
ATOM 715 C CA . ASP A 1 90 ? -10.361 4.465 -14.077 1.00 75.81 90 ASP A CA 1
ATOM 716 C C . ASP A 1 90 ? -9.951 5.877 -13.633 1.00 75.81 90 ASP A C 1
ATOM 718 O O . ASP A 1 90 ? -10.584 6.458 -12.748 1.00 75.81 90 ASP A O 1
ATOM 722 N N . HIS A 1 91 ? -8.918 6.451 -14.256 1.00 66.88 91 HIS A N 1
ATOM 723 C CA . HIS A 1 91 ? -8.347 7.749 -13.890 1.00 66.88 91 HIS A CA 1
ATOM 724 C C . HIS A 1 91 ? -9.383 8.877 -13.836 1.00 66.88 91 HIS A C 1
ATOM 726 O O . HIS A 1 91 ? -9.314 9.716 -12.943 1.00 66.88 91 HIS A O 1
ATOM 732 N N . ALA A 1 92 ? -10.394 8.853 -14.711 1.00 63.06 92 ALA A N 1
ATOM 733 C CA . ALA A 1 92 ? -11.497 9.820 -14.701 1.00 63.06 92 ALA A CA 1
ATOM 734 C C . ALA A 1 92 ? -12.299 9.839 -13.380 1.00 63.06 92 ALA A C 1
ATOM 736 O O . ALA A 1 92 ? -13.014 10.794 -13.097 1.00 63.06 92 ALA A O 1
ATOM 737 N N . THR A 1 93 ? -12.177 8.788 -12.566 1.00 62.31 93 THR A N 1
ATOM 738 C CA . THR A 1 93 ? -12.884 8.600 -11.288 1.00 62.31 93 THR A CA 1
ATOM 739 C C . THR A 1 93 ? -11.952 8.644 -10.071 1.00 62.31 93 THR A C 1
ATOM 741 O O . THR A 1 93 ? -12.398 8.465 -8.929 1.00 62.31 93 THR A O 1
ATOM 744 N N . ILE A 1 94 ? -10.648 8.867 -10.290 1.00 62.94 94 ILE A N 1
ATOM 745 C CA . ILE A 1 94 ? -9.657 8.964 -9.219 1.00 62.94 94 ILE A CA 1
ATOM 746 C C . ILE A 1 94 ? -9.713 10.371 -8.631 1.00 62.94 94 ILE A C 1
ATOM 748 O O . ILE A 1 94 ? -9.422 11.364 -9.284 1.00 62.94 94 ILE A O 1
ATOM 752 N N . ASP A 1 95 ? -10.076 10.430 -7.355 1.00 59.28 95 ASP A N 1
ATOM 753 C CA . ASP A 1 95 ? -10.047 11.644 -6.552 1.00 59.28 95 ASP A CA 1
ATOM 754 C C . ASP A 1 95 ? -8.603 12.163 -6.432 1.00 59.28 95 ASP A C 1
ATOM 756 O O . ASP A 1 95 ? -7.730 11.480 -5.885 1.00 59.28 95 ASP A O 1
ATOM 760 N N . GLU A 1 96 ? -8.349 13.374 -6.935 1.00 55.00 96 GLU A N 1
ATOM 761 C CA . GLU A 1 96 ? -7.042 14.034 -6.866 1.00 55.00 96 GLU A CA 1
ATOM 762 C C . GLU A 1 96 ? -6.537 14.252 -5.433 1.00 55.00 96 GLU A C 1
ATOM 764 O O . GLU A 1 96 ? -5.354 14.558 -5.249 1.00 55.00 96 GLU A O 1
ATOM 769 N N . GLN A 1 97 ? -7.404 14.142 -4.421 1.00 49.47 97 GLN A N 1
ATOM 770 C CA . GLN A 1 97 ? -7.035 14.259 -3.012 1.00 49.47 97 GLN A CA 1
ATOM 771 C C . GLN A 1 97 ? -6.537 12.930 -2.412 1.00 49.47 97 GLN A C 1
ATOM 773 O O . GLN A 1 97 ? -5.811 12.963 -1.428 1.00 49.47 97 GLN A O 1
ATOM 778 N N . ASN A 1 98 ? -6.833 11.772 -3.025 1.00 54.22 98 ASN A N 1
ATOM 779 C CA . ASN A 1 98 ? -6.608 10.433 -2.444 1.00 54.22 98 ASN A CA 1
ATOM 780 C C . ASN A 1 98 ? -5.697 9.499 -3.276 1.00 54.22 98 ASN A C 1
ATOM 782 O O . ASN A 1 98 ? -5.733 8.265 -3.143 1.00 54.22 98 ASN A O 1
ATOM 786 N N . SER A 1 99 ? -4.871 10.052 -4.161 1.00 64.62 99 SER A N 1
ATOM 787 C CA . SER A 1 99 ? -4.033 9.264 -5.070 1.00 64.62 99 SER A CA 1
ATOM 788 C C . SER A 1 99 ? -2.718 8.789 -4.443 1.00 64.62 99 SER A C 1
ATOM 790 O O . SER A 1 99 ? -2.088 9.520 -3.685 1.00 64.62 99 SER A O 1
ATOM 792 N N . SER A 1 100 ? -2.283 7.576 -4.790 1.00 77.81 100 SER A N 1
ATOM 793 C CA . SER A 1 100 ? -0.957 7.048 -4.427 1.00 77.81 100 SER A CA 1
ATOM 794 C C . SER A 1 100 ? 0.138 7.626 -5.333 1.00 77.81 100 SER A C 1
ATOM 796 O O . SER A 1 100 ? -0.137 7.927 -6.494 1.00 77.81 100 SER A O 1
ATOM 798 N N . ASP A 1 101 ? 1.370 7.698 -4.834 1.00 89.50 101 ASP A N 1
ATOM 799 C CA . ASP A 1 101 ? 2.549 7.848 -5.693 1.00 89.50 101 ASP A CA 1
ATOM 800 C C . ASP A 1 101 ? 2.790 6.557 -6.501 1.00 89.50 101 ASP A C 1
ATOM 802 O O . ASP A 1 101 ? 2.208 5.507 -6.205 1.00 89.50 101 ASP A O 1
ATOM 806 N N . ILE A 1 102 ? 3.604 6.640 -7.556 1.00 93.69 102 ILE A N 1
ATOM 807 C CA . ILE A 1 102 ? 4.003 5.492 -8.378 1.00 93.69 102 ILE A CA 1
ATOM 808 C C . ILE A 1 102 ? 5.321 4.943 -7.841 1.00 93.69 102 ILE A C 1
ATOM 810 O O . ILE A 1 102 ? 6.385 5.479 -8.143 1.00 93.69 102 ILE A O 1
ATOM 814 N N . ASP A 1 103 ? 5.235 3.859 -7.075 1.00 96.31 103 ASP A N 1
ATOM 815 C CA . ASP A 1 103 ? 6.398 3.163 -6.529 1.00 96.31 103 ASP A CA 1
ATOM 816 C C . ASP A 1 103 ? 7.023 2.244 -7.590 1.00 96.31 103 ASP A C 1
ATOM 818 O O . ASP A 1 103 ? 6.402 1.286 -8.062 1.00 96.31 103 ASP A O 1
ATOM 822 N N . VAL A 1 104 ? 8.259 2.556 -7.972 1.00 97.56 104 VAL A N 1
ATOM 823 C CA . VAL A 1 104 ? 9.073 1.863 -8.972 1.00 97.56 104 VAL A CA 1
ATOM 824 C C . VAL A 1 104 ? 10.188 1.107 -8.259 1.00 97.56 104 VAL A C 1
ATOM 826 O O . VAL A 1 104 ? 10.981 1.689 -7.517 1.00 97.56 104 VAL A O 1
ATOM 829 N N . PHE A 1 105 ? 10.276 -0.192 -8.518 1.00 97.88 105 PHE A N 1
ATOM 830 C CA . PHE A 1 105 ? 11.220 -1.101 -7.881 1.00 97.88 105 PHE A CA 1
ATOM 831 C C . PHE A 1 105 ? 12.170 -1.696 -8.912 1.00 97.88 105 PHE A C 1
ATOM 833 O O . PHE A 1 105 ? 11.748 -2.097 -9.997 1.00 97.88 105 PHE A O 1
ATOM 840 N N . VAL A 1 106 ? 13.446 -1.798 -8.545 1.00 97.44 106 VAL A N 1
ATOM 841 C CA . VAL A 1 106 ? 14.476 -2.433 -9.370 1.00 97.44 106 VAL A CA 1
ATOM 842 C C . VAL A 1 106 ? 14.632 -3.895 -8.959 1.00 97.44 106 VAL A C 1
ATOM 844 O O . VAL A 1 106 ? 14.951 -4.203 -7.807 1.00 97.44 106 VAL A O 1
ATOM 847 N N . VAL A 1 107 ? 14.431 -4.791 -9.923 1.00 96.31 107 VAL A N 1
ATOM 848 C CA . VAL A 1 107 ? 14.572 -6.240 -9.767 1.00 96.31 107 VAL A CA 1
ATOM 849 C C . VAL A 1 107 ? 15.781 -6.694 -10.575 1.00 96.31 107 VAL A C 1
ATOM 851 O O . VAL A 1 107 ? 15.736 -6.719 -11.802 1.00 96.31 107 VAL A O 1
ATOM 854 N N . ALA A 1 108 ? 16.875 -7.016 -9.890 1.00 95.19 108 ALA A N 1
ATOM 855 C CA . ALA A 1 108 ? 18.145 -7.351 -10.519 1.00 95.19 108 ALA A CA 1
ATOM 856 C C . ALA A 1 108 ? 18.967 -8.337 -9.674 1.00 95.19 108 ALA A C 1
ATOM 858 O O . ALA A 1 108 ? 19.024 -8.260 -8.441 1.00 95.19 108 ALA A O 1
ATOM 859 N N . ASP A 1 109 ? 19.678 -9.225 -10.364 1.00 93.75 109 ASP A N 1
ATOM 860 C CA . ASP A 1 109 ? 20.580 -10.216 -9.768 1.00 93.75 109 ASP A CA 1
ATOM 861 C C . ASP A 1 109 ? 21.952 -9.638 -9.368 1.00 93.75 109 ASP A C 1
ATOM 863 O O . ASP A 1 109 ? 22.667 -10.271 -8.594 1.00 93.75 109 ASP A O 1
ATOM 867 N N . SER A 1 110 ? 22.304 -8.428 -9.826 1.00 95.62 110 SER A N 1
ATOM 868 C CA . SER A 1 110 ? 23.562 -7.747 -9.491 1.00 95.62 110 SER A CA 1
ATOM 869 C C . SER A 1 110 ? 23.392 -6.237 -9.281 1.00 95.62 110 SER A C 1
ATOM 871 O O . SER A 1 110 ? 22.446 -5.616 -9.781 1.00 95.62 110 SER A O 1
ATOM 873 N N . ASP A 1 111 ? 24.328 -5.636 -8.543 1.00 95.38 111 ASP A N 1
ATOM 874 C CA . ASP A 1 111 ? 24.345 -4.193 -8.278 1.00 95.38 111 ASP A CA 1
ATOM 875 C C . ASP A 1 111 ? 24.650 -3.393 -9.556 1.00 95.38 111 ASP A C 1
ATOM 877 O O . ASP A 1 111 ? 24.090 -2.318 -9.766 1.00 95.38 111 ASP A O 1
ATOM 881 N N . GLU A 1 112 ? 25.465 -3.938 -10.463 1.00 96.31 112 GLU A N 1
ATOM 882 C CA . GLU A 1 112 ? 25.768 -3.333 -11.764 1.00 96.31 112 GLU A CA 1
ATOM 883 C C . GLU A 1 112 ? 24.509 -3.227 -12.629 1.00 96.31 112 GLU A C 1
ATOM 885 O O . GLU A 1 112 ? 24.242 -2.166 -13.199 1.00 96.31 112 GLU A O 1
ATOM 890 N N . LYS A 1 113 ? 23.697 -4.293 -12.692 1.00 96.44 113 LYS A N 1
ATOM 891 C CA . LYS A 1 113 ? 22.419 -4.267 -13.418 1.00 96.44 113 LYS A CA 1
ATOM 892 C C . LYS A 1 113 ? 21.416 -3.328 -12.762 1.00 96.44 113 LYS A C 1
ATOM 894 O O . LYS A 1 113 ? 20.699 -2.619 -13.470 1.00 96.44 113 LYS A O 1
ATOM 899 N N . ALA A 1 114 ? 21.372 -3.285 -11.430 1.00 95.56 114 ALA A N 1
ATOM 900 C CA . ALA A 1 114 ? 20.501 -2.355 -10.722 1.00 95.56 114 ALA A CA 1
ATOM 901 C C . ALA A 1 114 ? 20.882 -0.896 -11.000 1.00 95.56 114 ALA A C 1
ATOM 903 O O . ALA A 1 114 ? 20.011 -0.082 -11.308 1.00 95.56 114 ALA A O 1
ATOM 904 N N . LYS A 1 115 ? 22.183 -0.579 -10.987 1.00 95.25 115 LYS A N 1
ATOM 905 C CA . LYS A 1 115 ? 22.693 0.748 -11.338 1.00 95.25 115 LYS A CA 1
ATOM 906 C C . LYS A 1 115 ? 22.378 1.111 -12.790 1.00 95.25 115 LYS A C 1
ATOM 908 O O . LYS A 1 115 ? 21.835 2.180 -13.036 1.00 95.25 115 LYS A O 1
ATOM 913 N N . ALA A 1 116 ? 22.631 0.211 -13.741 1.00 96.81 116 ALA A N 1
ATOM 914 C CA . ALA A 1 116 ? 22.294 0.442 -15.148 1.00 96.81 116 ALA A CA 1
ATOM 915 C C . ALA A 1 116 ? 20.780 0.656 -15.356 1.00 96.81 116 ALA A C 1
ATOM 917 O O . ALA A 1 116 ? 20.361 1.490 -16.160 1.00 96.81 116 ALA A O 1
ATOM 918 N N . THR A 1 117 ? 19.948 -0.063 -14.596 1.00 96.75 117 THR A N 1
ATOM 919 C CA . THR A 1 117 ? 18.488 0.107 -14.593 1.00 96.75 117 THR A CA 1
ATOM 920 C C . THR A 1 117 ? 18.096 1.485 -14.064 1.00 96.75 117 THR A C 1
ATOM 922 O O . THR A 1 117 ? 17.295 2.169 -14.699 1.00 96.75 117 THR A O 1
ATOM 925 N N . PHE A 1 118 ? 18.699 1.918 -12.955 1.00 92.94 118 PHE A N 1
ATOM 926 C CA . PHE A 1 118 ? 18.506 3.252 -12.389 1.00 92.94 118 PHE A CA 1
ATOM 927 C C . PHE A 1 118 ? 18.896 4.352 -13.388 1.00 92.94 118 PHE A C 1
ATOM 929 O O . PHE A 1 118 ? 18.099 5.253 -13.648 1.00 92.94 118 PHE A O 1
ATOM 936 N N . ASP A 1 119 ? 20.079 4.250 -14.001 1.00 91.94 119 ASP A N 1
ATOM 937 C CA . ASP A 1 119 ? 20.582 5.226 -14.976 1.00 91.94 119 ASP A CA 1
ATOM 938 C C . ASP A 1 119 ? 19.634 5.351 -16.180 1.00 91.94 119 ASP A C 1
ATOM 940 O O . ASP A 1 119 ? 19.350 6.455 -16.650 1.00 91.94 119 ASP A O 1
ATOM 944 N N . ARG A 1 120 ? 19.069 4.231 -16.645 1.00 94.44 120 ARG A N 1
ATOM 945 C CA . ARG A 1 120 ? 18.082 4.214 -17.734 1.00 94.44 120 ARG A CA 1
ATOM 946 C C . ARG A 1 120 ? 16.754 4.870 -17.343 1.00 94.44 120 ARG A C 1
ATOM 948 O O . ARG A 1 120 ? 16.184 5.591 -18.162 1.00 94.44 120 ARG A O 1
ATOM 955 N N . ILE A 1 121 ? 16.265 4.656 -16.118 1.00 92.62 121 ILE A N 1
ATOM 956 C CA . ILE A 1 121 ? 15.067 5.348 -15.609 1.00 92.62 121 ILE A CA 1
ATOM 957 C C . ILE A 1 121 ? 15.329 6.854 -15.541 1.00 92.62 121 ILE A C 1
ATOM 959 O O . ILE A 1 121 ? 14.515 7.638 -16.022 1.00 92.62 121 ILE A O 1
ATOM 963 N N . LEU A 1 122 ? 16.483 7.267 -15.011 1.00 87.25 122 LEU A N 1
ATOM 964 C CA . LEU A 1 122 ? 16.844 8.679 -14.910 1.00 87.25 122 LEU A CA 1
ATOM 965 C C . LEU A 1 122 ? 16.920 9.347 -16.290 1.00 87.25 122 LEU A C 1
ATOM 967 O O . LEU A 1 122 ? 16.365 10.428 -16.484 1.00 87.25 122 LEU A O 1
ATOM 971 N N . GLN A 1 123 ? 17.547 8.685 -17.267 1.00 87.62 1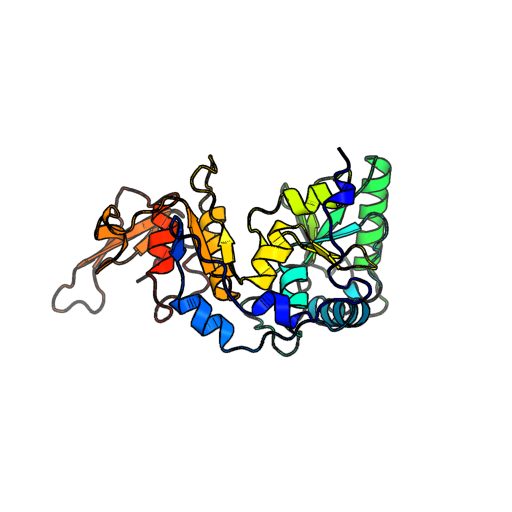23 GLN A N 1
ATOM 972 C CA . GLN A 1 123 ? 17.590 9.161 -18.652 1.00 87.62 123 GLN A CA 1
ATOM 973 C C . GLN A 1 123 ? 16.192 9.293 -19.260 1.00 87.62 123 GLN A C 1
ATOM 975 O O . GLN A 1 123 ? 15.936 10.255 -19.979 1.00 87.62 123 GLN A O 1
ATOM 980 N N . HIS A 1 124 ? 15.287 8.348 -18.981 1.00 88.50 124 HIS A N 1
ATOM 981 C CA . HIS A 1 124 ? 13.899 8.396 -19.448 1.00 88.50 124 HIS A CA 1
ATOM 982 C C . HIS A 1 124 ? 13.131 9.582 -18.861 1.00 88.50 124 HIS A C 1
ATOM 984 O O . HIS A 1 124 ? 12.484 10.316 -19.602 1.00 88.50 124 HIS A O 1
ATOM 990 N N . LEU A 1 125 ? 13.251 9.808 -17.552 1.00 84.88 125 LEU A N 1
ATOM 991 C CA . LEU A 1 125 ? 12.562 10.900 -16.858 1.00 84.88 125 LEU A CA 1
ATOM 992 C C . LEU A 1 125 ? 13.125 12.292 -17.193 1.00 84.88 125 LEU A C 1
ATOM 994 O O . LEU A 1 125 ? 12.461 13.287 -16.933 1.00 84.88 125 LEU A O 1
ATOM 998 N N . SER A 1 126 ? 14.315 12.365 -17.794 1.00 78.19 126 SER A N 1
ATOM 999 C CA . SER A 1 126 ? 15.007 13.621 -18.129 1.00 78.19 126 SER A CA 1
ATOM 1000 C C . SER A 1 126 ? 14.830 14.070 -19.592 1.00 78.19 126 SER A C 1
ATOM 1002 O O . SER A 1 126 ? 15.502 15.005 -20.034 1.00 78.19 126 SER A O 1
ATOM 1004 N N . ARG A 1 127 ? 13.994 13.388 -20.391 1.00 74.19 127 ARG A N 1
ATOM 1005 C CA . ARG A 1 127 ? 13.838 13.672 -21.833 1.00 74.19 127 ARG A CA 1
ATOM 1006 C C . ARG A 1 127 ? 13.090 14.984 -22.096 1.00 74.19 127 ARG A C 1
ATOM 1008 O O . ARG A 1 127 ? 12.125 15.310 -21.417 1.00 74.19 127 ARG A O 1
ATOM 1015 N N . ARG A 1 128 ? 13.513 15.697 -23.151 1.00 62.94 128 ARG A N 1
ATOM 1016 C CA . ARG A 1 128 ? 12.981 17.010 -23.583 1.00 62.94 128 ARG A CA 1
ATOM 1017 C C . ARG A 1 128 ? 11.931 16.950 -24.702 1.00 62.94 128 ARG A C 1
ATOM 1019 O O . ARG A 1 128 ? 11.502 17.988 -25.189 1.00 62.94 128 ARG A O 1
ATOM 1026 N N . ASP A 1 129 ? 11.523 15.765 -25.146 1.00 59.81 129 ASP A N 1
ATOM 1027 C CA . ASP A 1 129 ? 10.633 15.574 -26.307 1.00 59.81 129 ASP A CA 1
ATOM 1028 C C . ASP A 1 129 ? 9.133 15.764 -25.992 1.00 59.81 129 ASP A C 1
ATOM 1030 O O . ASP A 1 129 ? 8.269 15.239 -26.691 1.00 59.81 129 ASP A O 1
ATOM 1034 N N . GLY A 1 130 ? 8.807 16.511 -24.934 1.00 55.31 130 GLY A N 1
ATOM 1035 C CA . GLY A 1 130 ? 7.430 16.748 -24.491 1.00 55.31 130 GLY A CA 1
ATOM 1036 C C . GLY A 1 130 ? 6.802 15.591 -23.706 1.00 55.31 130 GLY A C 1
ATOM 1037 O O . GLY A 1 130 ? 5.699 15.750 -23.186 1.00 55.31 130 GLY A O 1
ATOM 1038 N N . SER A 1 131 ? 7.495 14.452 -23.571 1.00 56.97 131 SER A N 1
ATOM 1039 C CA . SER A 1 131 ? 7.107 13.360 -22.665 1.00 56.97 131 SER A CA 1
ATOM 1040 C C . SER A 1 131 ? 7.672 13.504 -21.246 1.00 56.97 131 SER A C 1
ATOM 1042 O O . SER A 1 131 ? 7.262 12.754 -20.358 1.00 56.97 131 SER A O 1
ATOM 1044 N N . GLY A 1 132 ? 8.568 14.479 -21.029 1.00 58.94 132 GLY A N 1
ATOM 1045 C CA . GLY A 1 132 ? 9.198 14.743 -19.742 1.00 58.94 132 GLY A CA 1
ATOM 1046 C C . GLY A 1 132 ? 9.476 16.214 -19.431 1.00 58.94 132 GLY A C 1
ATOM 1047 O O . GLY A 1 132 ? 9.354 17.089 -20.287 1.00 58.94 132 GLY A O 1
ATOM 1048 N N . VAL A 1 133 ? 9.799 16.468 -18.161 1.00 59.72 133 VAL A N 1
ATOM 1049 C CA . VAL A 1 133 ? 10.228 17.769 -17.626 1.00 59.72 133 VAL A CA 1
ATOM 1050 C C . VAL A 1 133 ? 11.750 17.821 -17.742 1.00 59.72 133 VAL A C 1
ATOM 1052 O O . VAL A 1 133 ? 12.412 16.803 -17.532 1.00 59.72 133 VAL A O 1
ATOM 1055 N N . ASP A 1 134 ? 12.327 18.977 -18.085 1.00 57.75 134 ASP A N 1
ATOM 1056 C CA . ASP A 1 134 ? 13.785 19.110 -18.071 1.00 57.75 134 ASP A CA 1
ATOM 1057 C C . ASP A 1 134 ? 14.304 18.736 -16.670 1.00 57.75 134 ASP A C 1
ATOM 1059 O O . ASP A 1 134 ? 13.794 19.226 -15.666 1.00 57.75 134 ASP A O 1
ATOM 1063 N N . HIS A 1 135 ? 15.310 17.864 -16.577 1.00 56.44 135 HIS A N 1
ATOM 1064 C CA . HIS A 1 135 ? 15.924 17.482 -15.299 1.00 56.44 135 HIS A CA 1
ATOM 1065 C C . HIS A 1 135 ? 16.353 18.680 -14.435 1.00 56.44 135 HIS A C 1
ATOM 1067 O O . HIS A 1 135 ? 16.357 18.566 -13.213 1.00 56.44 135 HIS A O 1
ATOM 1073 N N . ASN A 1 136 ? 16.677 19.824 -15.052 1.00 56.16 136 ASN A N 1
ATOM 1074 C CA . ASN A 1 136 ? 17.023 21.062 -14.346 1.00 56.16 136 ASN A CA 1
ATOM 1075 C C . ASN A 1 136 ? 15.806 21.808 -13.767 1.00 56.16 136 ASN A C 1
ATOM 1077 O O . ASN A 1 136 ? 15.972 22.710 -12.951 1.00 56.16 136 ASN A O 1
ATOM 1081 N N . GLU A 1 137 ? 14.598 21.441 -14.186 1.00 65.44 137 GLU A N 1
ATOM 1082 C CA . GLU A 1 137 ? 13.319 22.014 -13.750 1.00 65.44 137 GLU A CA 1
ATOM 1083 C C . GLU A 1 137 ? 12.503 21.025 -12.897 1.00 65.44 137 GLU A C 1
ATOM 1085 O O . GLU A 1 137 ? 11.564 21.420 -12.205 1.00 65.44 137 GLU A O 1
ATOM 1090 N N . MET A 1 138 ? 12.863 19.737 -12.909 1.00 75.31 138 MET A N 1
ATOM 1091 C CA . MET A 1 138 ? 12.204 18.700 -12.124 1.00 75.31 138 MET A CA 1
ATOM 1092 C C . MET A 1 138 ? 12.691 18.722 -10.672 1.00 75.31 138 MET A C 1
ATOM 1094 O O . MET A 1 138 ? 13.856 18.455 -10.376 1.00 75.31 138 MET A O 1
ATOM 1098 N N . LEU A 1 139 ? 11.774 18.977 -9.738 1.00 85.50 139 LEU A N 1
ATOM 1099 C CA . LEU A 1 139 ? 12.065 18.828 -8.316 1.00 85.50 139 LEU A CA 1
ATOM 1100 C C . LEU A 1 139 ? 12.297 17.343 -8.002 1.00 85.50 139 LEU A C 1
ATOM 1102 O O . LEU A 1 139 ? 11.425 16.504 -8.224 1.00 85.50 139 LEU A O 1
ATOM 1106 N N . VAL A 1 140 ? 13.467 17.024 -7.453 1.00 88.38 140 VAL A N 1
ATOM 1107 C CA . VAL A 1 140 ? 13.822 15.668 -7.025 1.00 88.38 140 VAL A CA 1
ATOM 1108 C C . VAL A 1 140 ? 14.149 15.687 -5.541 1.00 88.38 140 VAL A C 1
ATOM 1110 O O . VAL A 1 140 ? 15.002 16.451 -5.091 1.00 88.38 140 VAL A O 1
ATOM 1113 N N . SER A 1 141 ? 13.476 14.832 -4.776 1.00 91.00 141 SER A N 1
ATOM 1114 C CA . SER A 1 141 ? 13.761 14.615 -3.359 1.00 91.00 141 SER A CA 1
ATOM 1115 C C . SER A 1 141 ? 14.384 13.241 -3.162 1.00 91.00 141 SER A C 1
ATOM 1117 O O . SER A 1 141 ? 13.961 12.267 -3.780 1.00 91.00 141 SER A O 1
ATOM 1119 N N . ARG A 1 142 ? 15.386 13.138 -2.292 1.00 92.56 142 ARG A N 1
ATOM 1120 C CA . ARG A 1 142 ? 16.016 11.864 -1.936 1.00 92.56 142 ARG A CA 1
ATOM 1121 C C . ARG A 1 142 ? 15.882 11.631 -0.440 1.00 92.56 142 ARG A C 1
ATOM 1123 O O . ARG A 1 142 ? 16.357 12.435 0.357 1.00 92.56 142 ARG A O 1
ATOM 1130 N N . SER A 1 143 ? 15.300 10.495 -0.075 1.00 92.69 143 SER A N 1
ATOM 1131 C CA . SER A 1 143 ? 15.317 9.962 1.285 1.00 92.69 143 SER A CA 1
ATOM 1132 C C . SER A 1 143 ? 16.354 8.838 1.414 1.00 92.69 143 SER A C 1
ATOM 1134 O O . SER A 1 143 ? 17.088 8.527 0.472 1.00 92.69 143 SER A O 1
ATOM 1136 N N . ALA A 1 144 ? 16.415 8.203 2.587 1.00 91.12 144 ALA A N 1
ATOM 1137 C CA . ALA A 1 144 ? 17.241 7.015 2.789 1.00 91.12 144 ALA A CA 1
ATOM 1138 C C . ALA A 1 144 ? 16.807 5.828 1.905 1.00 91.12 144 ALA A C 1
ATOM 1140 O O . ALA A 1 144 ? 17.644 5.001 1.551 1.00 91.12 144 ALA A O 1
ATOM 1141 N N . PHE A 1 145 ? 15.523 5.758 1.532 1.00 90.88 145 PHE A N 1
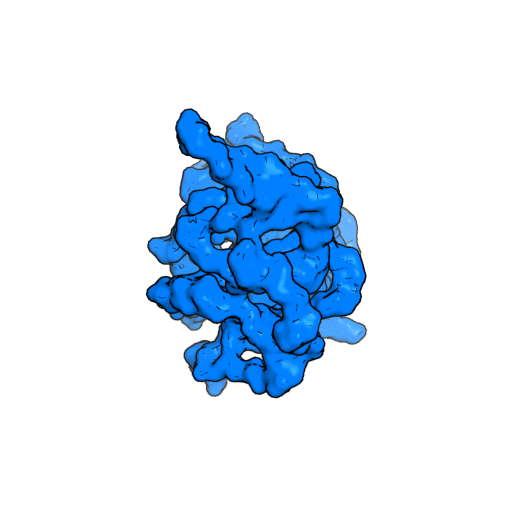ATOM 1142 C CA . PHE A 1 145 ? 14.928 4.576 0.899 1.00 90.88 145 PHE A CA 1
ATOM 1143 C C . PHE A 1 145 ? 14.356 4.827 -0.497 1.00 90.88 145 PHE A C 1
ATOM 1145 O O . PHE A 1 145 ? 14.034 3.864 -1.187 1.00 90.88 145 PHE A O 1
ATOM 1152 N N . ALA A 1 146 ? 14.227 6.080 -0.934 1.00 94.62 146 ALA A N 1
ATOM 1153 C CA . ALA A 1 146 ? 13.646 6.401 -2.233 1.00 94.62 146 ALA A CA 1
ATOM 1154 C C . ALA A 1 146 ? 14.214 7.692 -2.834 1.00 94.62 146 ALA A C 1
ATOM 1156 O O . ALA A 1 146 ? 14.620 8.611 -2.119 1.00 94.62 146 ALA A O 1
ATOM 1157 N N . VAL A 1 147 ? 14.188 7.767 -4.163 1.00 94.56 147 VAL A N 1
ATOM 1158 C CA . VAL A 1 147 ? 14.311 9.010 -4.931 1.00 94.56 147 VAL A CA 1
ATOM 1159 C C . VAL A 1 147 ? 12.942 9.331 -5.516 1.00 94.56 147 VAL A C 1
ATOM 1161 O O . VAL A 1 147 ? 12.415 8.565 -6.316 1.00 94.56 147 VAL A O 1
ATOM 1164 N N . THR A 1 148 ? 12.368 10.458 -5.118 1.00 93.00 148 THR A N 1
ATOM 1165 C CA . THR A 1 148 ? 11.048 10.915 -5.545 1.00 93.00 148 THR A CA 1
ATOM 1166 C C . THR A 1 148 ? 11.190 12.010 -6.588 1.00 93.00 148 THR A C 1
ATOM 1168 O O . THR A 1 148 ? 11.719 13.087 -6.309 1.00 93.00 148 THR A O 1
ATOM 1171 N N . PHE A 1 149 ? 10.673 11.743 -7.779 1.00 89.88 149 PHE A N 1
ATOM 1172 C CA . PHE A 1 149 ? 10.544 12.700 -8.866 1.00 89.88 149 PHE A CA 1
ATOM 1173 C C . PHE A 1 149 ? 9.203 13.422 -8.732 1.00 89.88 149 PHE A C 1
ATOM 1175 O O . PHE A 1 149 ? 8.129 12.828 -8.890 1.00 89.88 149 PHE A O 1
ATOM 1182 N N . CYS A 1 150 ? 9.254 14.707 -8.392 1.00 86.94 150 CYS A N 1
ATOM 1183 C CA . CYS A 1 150 ? 8.078 15.502 -8.077 1.00 86.94 150 CYS A CA 1
ATOM 1184 C C . CYS A 1 150 ? 7.472 16.112 -9.345 1.00 86.94 150 CYS A C 1
ATOM 1186 O O . CYS A 1 150 ? 7.770 17.244 -9.707 1.00 86.94 150 CYS A O 1
ATOM 1188 N N . VAL A 1 151 ? 6.589 15.356 -9.999 1.00 76.81 151 VAL A N 1
ATOM 1189 C CA . VAL A 1 151 ? 5.987 15.754 -11.284 1.00 76.81 151 VAL A CA 1
ATOM 1190 C C . VAL A 1 151 ? 4.862 16.806 -11.158 1.00 76.81 151 VAL A C 1
ATOM 1192 O O . VAL A 1 151 ? 4.623 17.579 -12.080 1.00 76.81 151 VAL A O 1
ATOM 1195 N N . GLY A 1 152 ? 4.203 16.899 -9.997 1.00 68.75 152 GLY A N 1
ATOM 1196 C CA . GLY A 1 152 ? 3.109 17.852 -9.755 1.00 68.75 152 GLY A CA 1
ATOM 1197 C C . GLY A 1 152 ? 1.757 17.397 -10.323 1.00 68.75 152 GLY A C 1
ATOM 1198 O O . GLY A 1 152 ? 1.683 16.535 -11.194 1.00 68.75 152 GLY A O 1
ATOM 1199 N N . LYS A 1 153 ? 0.656 17.953 -9.800 1.00 69.69 153 LYS A N 1
ATOM 1200 C CA . LYS A 1 153 ? -0.707 17.589 -10.233 1.00 69.69 153 LYS A CA 1
ATOM 1201 C C . LYS A 1 153 ? -0.996 18.100 -11.657 1.00 69.69 153 LYS A C 1
ATOM 1203 O O . LYS A 1 153 ? -0.520 19.179 -12.002 1.00 69.69 153 LYS A O 1
ATOM 1208 N N . PRO A 1 154 ? -1.796 17.380 -12.468 1.00 71.31 154 PRO A N 1
ATOM 1209 C CA . PRO A 1 154 ? -2.566 16.171 -12.133 1.00 71.31 154 PRO A CA 1
ATOM 1210 C C . PRO A 1 154 ? -1.749 14.865 -12.143 1.00 71.31 154 PRO A C 1
ATOM 1212 O O . PRO A 1 154 ? -2.267 13.823 -11.746 1.00 71.31 154 PRO A O 1
ATOM 1215 N N . GLN A 1 155 ? -0.484 14.918 -12.567 1.00 76.00 155 GLN A N 1
ATOM 1216 C CA . GLN A 1 155 ? 0.412 13.765 -12.652 1.00 76.00 155 GLN A CA 1
ATOM 1217 C C . GLN A 1 155 ? 0.858 13.310 -11.251 1.00 76.00 155 GLN A C 1
ATOM 1219 O O . GLN A 1 155 ? 0.647 13.989 -10.237 1.00 76.00 155 GLN A O 1
ATOM 1224 N N . ARG A 1 156 ? 1.424 12.105 -11.169 1.00 83.56 156 ARG A N 1
ATOM 1225 C CA . ARG A 1 156 ? 1.822 11.492 -9.895 1.00 83.56 156 ARG A CA 1
ATOM 1226 C C . ARG A 1 156 ? 3.321 11.536 -9.728 1.00 83.56 156 ARG A C 1
ATOM 1228 O O . ARG A 1 156 ? 4.067 11.434 -10.698 1.00 83.56 156 ARG A O 1
ATOM 1235 N N . HIS A 1 157 ? 3.750 11.681 -8.480 1.00 89.06 157 HIS A N 1
ATOM 1236 C CA . HIS A 1 157 ? 5.155 11.519 -8.164 1.00 89.06 157 HIS A CA 1
ATOM 1237 C C . HIS A 1 157 ? 5.579 10.090 -8.482 1.00 89.06 157 HIS A C 1
ATOM 1239 O O . HIS A 1 157 ? 4.827 9.139 -8.256 1.00 89.06 157 HIS A O 1
ATOM 1245 N N . ILE A 1 158 ? 6.786 9.960 -9.013 1.00 92.12 158 ILE A N 1
ATOM 1246 C CA . ILE A 1 158 ? 7.402 8.667 -9.290 1.00 92.12 158 ILE A CA 1
ATOM 1247 C C . ILE A 1 158 ? 8.449 8.456 -8.204 1.00 92.12 158 ILE A C 1
ATOM 1249 O O . ILE A 1 158 ? 9.365 9.265 -8.068 1.00 92.12 158 ILE A O 1
ATOM 1253 N N . GLN A 1 159 ? 8.296 7.406 -7.407 1.00 94.75 159 GLN A N 1
ATOM 1254 C CA . GLN A 1 159 ? 9.217 7.051 -6.335 1.00 94.75 159 GLN A CA 1
ATOM 1255 C C . GLN A 1 159 ? 10.054 5.858 -6.768 1.00 94.75 159 GLN A C 1
ATOM 1257 O O . GLN A 1 159 ? 9.550 4.751 -6.904 1.00 94.75 159 GLN A O 1
ATOM 1262 N N . LEU A 1 160 ? 11.346 6.073 -6.981 1.00 95.88 160 LEU A N 1
ATOM 1263 C CA . LEU A 1 160 ? 12.290 5.005 -7.264 1.00 95.88 160 LEU A CA 1
ATOM 1264 C C . LEU A 1 160 ? 12.872 4.483 -5.952 1.00 95.88 160 LEU A C 1
ATOM 1266 O O . LEU A 1 160 ? 13.646 5.176 -5.287 1.00 95.88 160 LEU A O 1
ATOM 1270 N N . ILE A 1 161 ? 12.484 3.266 -5.578 1.00 96.31 161 ILE A N 1
ATOM 1271 C CA . ILE A 1 161 ? 12.891 2.629 -4.326 1.00 96.31 161 ILE A CA 1
ATOM 1272 C C . ILE A 1 161 ? 14.357 2.190 -4.419 1.00 96.31 161 ILE A C 1
ATOM 1274 O O . ILE A 1 161 ? 14.762 1.503 -5.355 1.00 96.31 161 ILE A O 1
ATOM 1278 N N . LEU A 1 162 ? 15.163 2.583 -3.430 1.00 93.88 162 LEU A N 1
ATOM 1279 C CA . LEU A 1 162 ? 16.619 2.385 -3.379 1.00 93.88 162 LEU A CA 1
ATOM 1280 C C . LEU A 1 162 ? 17.034 1.010 -2.828 1.00 93.88 162 LEU A C 1
ATOM 1282 O O . LEU A 1 162 ? 18.157 0.836 -2.358 1.00 93.88 162 LEU A O 1
ATOM 1286 N N . ILE A 1 163 ? 16.133 0.032 -2.886 1.00 93.00 163 ILE A N 1
ATOM 1287 C CA . ILE A 1 163 ? 16.383 -1.354 -2.490 1.00 93.00 163 ILE A CA 1
ATOM 1288 C C . ILE A 1 163 ? 16.403 -2.204 -3.757 1.00 93.00 163 ILE A C 1
ATOM 1290 O O . ILE A 1 163 ? 15.464 -2.165 -4.553 1.00 93.00 163 ILE A O 1
ATOM 1294 N N . ARG A 1 164 ? 17.470 -2.987 -3.936 1.00 93.62 164 ARG A N 1
ATOM 1295 C CA . ARG A 1 164 ? 17.541 -3.998 -4.992 1.00 93.62 164 ARG A CA 1
ATOM 1296 C C . ARG A 1 164 ? 16.826 -5.262 -4.534 1.00 93.62 164 ARG A C 1
ATOM 1298 O O . ARG A 1 164 ? 17.170 -5.826 -3.497 1.00 93.62 164 ARG A O 1
ATOM 1305 N N . TYR A 1 165 ? 15.897 -5.735 -5.351 1.00 94.50 165 TYR A N 1
ATOM 1306 C CA . TYR A 1 165 ? 15.207 -7.003 -5.141 1.00 94.50 165 TYR A CA 1
ATOM 1307 C C . TYR A 1 165 ? 15.749 -8.070 -6.088 1.00 94.50 165 TYR A C 1
ATOM 1309 O O . TYR A 1 165 ? 16.120 -7.761 -7.220 1.00 94.50 165 TYR A O 1
ATOM 1317 N N . GLN A 1 166 ? 15.798 -9.326 -5.639 1.00 91.56 166 GLN A N 1
ATOM 1318 C CA . GLN A 1 166 ? 16.236 -10.437 -6.492 1.00 91.56 166 GLN A CA 1
ATOM 1319 C C . GLN A 1 166 ? 15.124 -10.883 -7.442 1.00 91.56 166 GLN A C 1
ATOM 1321 O O . GLN A 1 166 ? 15.401 -11.266 -8.577 1.00 91.56 166 GLN A O 1
ATOM 1326 N N . CYS A 1 167 ? 13.864 -10.809 -7.003 1.00 91.88 167 CYS A N 1
ATOM 1327 C CA . CYS A 1 167 ? 12.712 -11.113 -7.842 1.00 91.88 167 CYS A CA 1
ATOM 1328 C C . CYS A 1 167 ? 11.503 -10.211 -7.540 1.00 91.88 167 CYS A C 1
ATOM 1330 O O . CYS A 1 167 ? 11.426 -9.551 -6.505 1.00 91.88 167 CYS A O 1
ATOM 1332 N N . ALA A 1 168 ? 10.528 -10.204 -8.451 1.00 93.19 168 ALA A N 1
ATOM 1333 C CA . ALA A 1 168 ? 9.302 -9.416 -8.318 1.00 93.19 168 ALA A CA 1
ATOM 1334 C C . ALA A 1 168 ? 8.432 -9.853 -7.121 1.00 93.19 168 ALA A C 1
ATOM 1336 O O . ALA A 1 168 ? 7.745 -9.031 -6.518 1.00 93.19 168 ALA A O 1
ATOM 1337 N N . ALA A 1 169 ? 8.483 -11.134 -6.743 1.00 92.44 169 ALA A N 1
ATOM 1338 C CA . ALA A 1 169 ? 7.758 -11.635 -5.580 1.00 92.44 169 ALA A CA 1
ATOM 1339 C C . ALA A 1 169 ? 8.291 -11.039 -4.269 1.00 92.44 169 ALA A C 1
ATOM 1341 O O . ALA A 1 169 ? 7.493 -10.675 -3.408 1.00 92.44 169 ALA A O 1
ATOM 1342 N N . ASP A 1 170 ? 9.610 -10.848 -4.147 1.00 92.31 170 ASP A N 1
ATOM 1343 C CA . ASP A 1 170 ? 10.209 -10.205 -2.971 1.00 92.31 170 ASP A CA 1
ATOM 1344 C C . ASP A 1 170 ? 9.691 -8.772 -2.791 1.00 92.31 170 ASP A C 1
ATOM 1346 O O . ASP A 1 170 ? 9.506 -8.322 -1.662 1.00 92.31 170 ASP A O 1
ATOM 1350 N N . VAL A 1 171 ? 9.410 -8.060 -3.889 1.00 95.00 171 VAL A N 1
ATOM 1351 C CA . VAL A 1 171 ? 8.820 -6.715 -3.841 1.00 95.00 171 VAL A CA 1
ATOM 1352 C C . VAL A 1 171 ? 7.445 -6.767 -3.180 1.00 95.00 171 VAL A C 1
ATOM 1354 O O . VAL A 1 171 ? 7.219 -6.098 -2.171 1.00 95.00 171 VAL A O 1
ATOM 1357 N N . VAL A 1 172 ? 6.523 -7.579 -3.709 1.00 93.25 172 VAL A N 1
ATOM 1358 C CA . VAL A 1 172 ? 5.138 -7.595 -3.209 1.00 93.25 172 VAL A CA 1
ATOM 1359 C C . VAL A 1 172 ? 4.993 -8.237 -1.832 1.00 93.25 172 VAL A C 1
ATOM 1361 O O . VAL A 1 172 ? 4.123 -7.822 -1.074 1.00 93.25 172 VAL A O 1
ATOM 1364 N N . LEU A 1 173 ? 5.861 -9.182 -1.460 1.00 91.12 173 LEU A N 1
ATOM 1365 C CA . LEU A 1 173 ? 5.848 -9.798 -0.128 1.00 91.12 173 LEU A CA 1
ATOM 1366 C C . LEU A 1 173 ? 6.272 -8.835 0.994 1.00 91.12 173 LEU A C 1
ATOM 1368 O O . LEU A 1 173 ? 5.981 -9.098 2.158 1.00 91.12 173 LEU A O 1
ATOM 1372 N N . ASN A 1 174 ? 6.910 -7.707 0.662 1.00 91.06 174 ASN A N 1
ATOM 1373 C CA . ASN A 1 174 ? 7.217 -6.653 1.633 1.00 91.06 174 ASN A CA 1
ATOM 1374 C C . ASN A 1 174 ? 6.034 -5.706 1.908 1.00 91.06 174 ASN A C 1
ATOM 1376 O O . ASN A 1 174 ? 6.085 -4.930 2.868 1.00 91.06 174 ASN A O 1
ATOM 1380 N N . PHE A 1 175 ? 4.956 -5.768 1.118 1.00 92.38 175 PHE A N 1
ATOM 1381 C CA . PHE A 1 175 ? 3.743 -5.005 1.400 1.00 92.38 175 PHE A CA 1
ATOM 1382 C C . PHE A 1 175 ? 2.935 -5.665 2.515 1.00 92.38 175 PHE A C 1
ATOM 1384 O O . PHE A 1 175 ? 2.661 -6.864 2.518 1.00 92.38 175 PHE A O 1
ATOM 1391 N N . ASP A 1 176 ? 2.509 -4.846 3.464 1.00 91.44 176 ASP A N 1
ATOM 1392 C CA . ASP A 1 176 ? 1.844 -5.280 4.686 1.00 91.44 176 ASP A CA 1
ATOM 1393 C C . ASP A 1 176 ? 0.321 -5.305 4.624 1.00 91.44 176 ASP A C 1
ATOM 1395 O O . ASP A 1 176 ? -0.318 -5.893 5.492 1.00 91.44 176 ASP A O 1
ATOM 1399 N N . ILE A 1 177 ? -0.256 -4.662 3.613 1.00 93.62 177 ILE A N 1
ATOM 1400 C CA . ILE A 1 177 ? -1.690 -4.686 3.346 1.00 93.62 177 ILE A CA 1
ATOM 1401 C C . ILE A 1 177 ? -1.942 -5.637 2.188 1.00 93.62 177 ILE A C 1
ATOM 1403 O O . ILE A 1 177 ? -1.429 -5.410 1.090 1.00 93.62 177 ILE A O 1
ATOM 1407 N N . ASP A 1 178 ? -2.765 -6.659 2.415 1.00 94.12 178 ASP A N 1
ATOM 1408 C CA . ASP A 1 178 ? -3.019 -7.731 1.449 1.00 94.12 178 ASP A CA 1
ATOM 1409 C C . ASP A 1 178 ? -3.366 -7.198 0.056 1.00 94.12 178 ASP A C 1
ATOM 1411 O O . ASP A 1 178 ? -2.711 -7.547 -0.921 1.00 94.12 178 ASP A O 1
ATOM 1415 N N . CYS A 1 179 ? -4.347 -6.294 -0.049 1.00 93.81 179 CYS A N 1
ATOM 1416 C CA . CYS A 1 179 ? -4.792 -5.767 -1.340 1.00 93.81 179 CYS A CA 1
ATOM 1417 C C . CYS A 1 179 ? -3.746 -4.912 -2.073 1.00 93.81 179 CYS A C 1
ATOM 1419 O O . CYS A 1 179 ? -3.918 -4.624 -3.254 1.00 93.81 179 CYS A O 1
ATOM 1421 N N . SER A 1 180 ? -2.665 -4.508 -1.402 1.00 94.88 180 SER A N 1
ATOM 1422 C CA . SER A 1 180 ? -1.543 -3.794 -2.020 1.00 94.88 180 SER A CA 1
ATOM 1423 C C . SER A 1 180 ? -0.430 -4.714 -2.525 1.00 94.88 180 SER A C 1
ATOM 1425 O O . SER A 1 180 ? 0.489 -4.230 -3.177 1.00 94.88 180 SER A O 1
ATOM 1427 N N . GLN A 1 181 ? -0.517 -6.030 -2.299 1.00 95.94 181 GLN A N 1
ATOM 1428 C CA . GLN A 1 181 ? 0.449 -7.017 -2.799 1.00 95.94 181 GLN A CA 1
ATOM 1429 C C . GLN A 1 181 ? 0.213 -7.339 -4.290 1.00 95.94 181 GLN A C 1
ATOM 1431 O O . GLN A 1 181 ? 0.026 -8.491 -4.690 1.00 95.94 181 GLN A O 1
ATOM 1436 N N . VAL A 1 182 ? 0.188 -6.286 -5.106 1.00 96.19 182 VAL A N 1
ATOM 1437 C CA . VAL A 1 182 ? -0.025 -6.300 -6.556 1.00 96.19 182 VAL A CA 1
ATOM 1438 C C . VAL A 1 182 ? 1.105 -5.554 -7.259 1.00 96.19 182 VAL A C 1
ATOM 1440 O O . VAL A 1 182 ? 1.627 -4.570 -6.729 1.00 96.19 182 VAL A O 1
ATOM 1443 N N . LEU A 1 183 ? 1.473 -6.002 -8.457 1.00 97.44 183 LEU A N 1
ATOM 1444 C CA . LEU A 1 183 ? 2.504 -5.376 -9.280 1.00 97.44 183 LEU A CA 1
ATOM 1445 C C . LEU A 1 183 ? 2.182 -5.425 -10.776 1.00 97.44 183 LEU A C 1
ATOM 1447 O O . LEU A 1 183 ? 1.400 -6.251 -11.234 1.00 97.44 183 LEU A O 1
ATOM 1451 N N . TRP A 1 184 ? 2.838 -4.554 -11.532 1.00 97.50 184 TRP A N 1
ATOM 1452 C CA . TRP A 1 184 ? 2.904 -4.525 -12.986 1.00 97.50 184 TRP A CA 1
ATOM 1453 C C . TRP A 1 184 ? 4.350 -4.777 -13.424 1.00 97.50 184 TRP A C 1
ATOM 1455 O O . TRP A 1 184 ? 5.244 -4.009 -13.059 1.00 97.50 184 TRP A O 1
ATOM 1465 N N . ASP A 1 185 ? 4.577 -5.837 -14.206 1.00 95.75 185 ASP A N 1
ATOM 1466 C CA . ASP A 1 185 ? 5.913 -6.239 -14.692 1.00 95.75 185 ASP A CA 1
ATOM 1467 C C . ASP A 1 185 ? 6.263 -5.667 -16.082 1.00 95.75 185 ASP A C 1
ATOM 1469 O O . ASP A 1 185 ? 7.305 -5.976 -16.654 1.00 95.75 185 ASP A O 1
ATOM 1473 N N . GLY A 1 186 ? 5.386 -4.827 -16.640 1.00 94.94 186 GLY A N 1
ATOM 1474 C CA . GLY A 1 186 ? 5.508 -4.296 -17.999 1.00 94.94 186 GLY A CA 1
ATOM 1475 C C . GLY A 1 186 ? 4.654 -5.030 -19.030 1.00 94.94 186 GLY A C 1
ATOM 1476 O O . GLY A 1 186 ? 4.462 -4.501 -20.126 1.00 94.94 186 GLY A O 1
ATOM 1477 N N . GLN A 1 187 ? 4.121 -6.204 -18.682 1.00 93.31 187 GLN A N 1
ATOM 1478 C CA . GLN A 1 187 ? 3.277 -7.020 -19.556 1.00 93.31 187 GLN A CA 1
ATOM 1479 C C . GLN A 1 187 ? 2.013 -7.529 -18.860 1.00 93.31 187 GLN A C 1
ATOM 1481 O O . GLN A 1 187 ? 0.954 -7.584 -19.482 1.00 93.31 187 GLN A O 1
ATOM 1486 N N . ARG A 1 188 ? 2.110 -7.892 -17.581 1.00 93.75 188 ARG A N 1
ATOM 1487 C CA . ARG A 1 188 ? 1.058 -8.522 -16.784 1.00 93.75 188 ARG A CA 1
ATOM 1488 C C . ARG A 1 188 ? 0.884 -7.800 -15.461 1.00 93.75 188 ARG A C 1
ATOM 1490 O O . ARG A 1 188 ? 1.835 -7.255 -14.891 1.00 93.75 188 ARG A O 1
ATOM 1497 N N . VAL A 1 189 ? -0.342 -7.852 -14.951 1.00 94.69 189 VAL A N 1
ATOM 1498 C CA . VAL A 1 189 ? -0.616 -7.504 -13.558 1.00 94.69 189 VAL A CA 1
ATOM 1499 C C . VAL A 1 189 ? -0.544 -8.785 -12.748 1.00 94.69 189 VAL A C 1
ATOM 1501 O O . VAL A 1 189 ? -1.302 -9.717 -12.992 1.00 94.69 189 VAL A O 1
ATOM 1504 N N . LEU A 1 190 ? 0.378 -8.830 -11.798 1.00 94.00 190 LEU A N 1
ATOM 1505 C CA . LEU A 1 190 ? 0.610 -9.983 -10.944 1.00 94.00 190 LEU A CA 1
ATOM 1506 C C . LEU A 1 190 ? 0.202 -9.664 -9.507 1.00 94.00 190 LEU A C 1
ATOM 1508 O O . LEU A 1 190 ? 0.371 -8.540 -9.034 1.00 94.00 190 LEU A O 1
ATOM 1512 N N . ALA A 1 191 ? -0.318 -10.660 -8.801 1.00 93.56 191 ALA A N 1
ATOM 1513 C CA . ALA A 1 191 ? -0.801 -10.517 -7.435 1.00 93.56 191 ALA A CA 1
ATOM 1514 C C . ALA A 1 191 ? -0.426 -11.734 -6.587 1.00 93.56 191 ALA A C 1
ATOM 1516 O O . ALA A 1 191 ? -0.316 -12.851 -7.094 1.00 93.56 191 ALA A O 1
ATOM 1517 N N . THR A 1 192 ? -0.260 -11.540 -5.280 1.00 92.38 192 THR A N 1
ATOM 1518 C CA . THR A 1 192 ? -0.154 -12.668 -4.343 1.00 92.38 192 THR A CA 1
ATOM 1519 C C . THR A 1 192 ? -1.532 -13.304 -4.102 1.00 92.38 192 THR A C 1
ATOM 1521 O O . THR A 1 192 ? -2.563 -12.654 -4.310 1.00 92.38 192 THR A O 1
ATOM 1524 N N . PRO A 1 193 ? -1.606 -14.542 -3.575 1.00 88.12 193 PRO A N 1
ATOM 1525 C CA . PRO A 1 193 ? -2.879 -15.150 -3.186 1.00 88.12 193 PRO A CA 1
ATOM 1526 C C . PRO A 1 193 ? -3.647 -14.308 -2.157 1.00 88.12 193 PRO A C 1
ATOM 1528 O O . PRO A 1 193 ? -4.876 -14.245 -2.196 1.00 88.12 193 PRO A O 1
ATOM 1531 N N . SER A 1 194 ? -2.929 -13.614 -1.266 1.00 89.81 194 SER A N 1
ATOM 1532 C CA . SER A 1 194 ? -3.528 -12.679 -0.311 1.00 89.81 194 SER A CA 1
ATOM 1533 C C . SER A 1 194 ? -4.151 -11.467 -0.995 1.00 89.81 194 SER A C 1
ATOM 1535 O O . SER A 1 194 ? -5.279 -11.111 -0.656 1.00 89.81 194 SER A O 1
ATOM 1537 N N . ALA A 1 195 ? -3.482 -10.878 -1.990 1.00 92.88 195 ALA A N 1
ATOM 1538 C CA . ALA A 1 195 ? -4.065 -9.802 -2.786 1.00 92.88 195 ALA A CA 1
ATOM 1539 C C . ALA A 1 195 ? -5.303 -10.265 -3.555 1.00 92.88 195 ALA A C 1
ATOM 1541 O O . ALA A 1 195 ? -6.316 -9.575 -3.514 1.00 92.88 195 ALA A O 1
ATOM 1542 N N . ILE A 1 196 ? -5.267 -11.440 -4.193 1.00 88.50 196 ILE A N 1
ATOM 1543 C CA . ILE A 1 196 ? -6.433 -12.001 -4.895 1.00 88.50 196 ILE A CA 1
ATOM 1544 C C . ILE A 1 196 ? -7.614 -12.189 -3.932 1.00 88.50 196 ILE A C 1
ATOM 1546 O O . ILE A 1 196 ? -8.722 -11.735 -4.224 1.00 88.50 196 ILE A O 1
ATOM 1550 N N . ARG A 1 197 ? -7.380 -12.774 -2.747 1.00 88.44 197 ARG A N 1
ATOM 1551 C CA . ARG A 1 197 ? -8.400 -12.900 -1.691 1.00 88.44 197 ARG A CA 1
ATOM 1552 C C . ARG A 1 197 ? -8.953 -11.538 -1.279 1.00 88.44 197 ARG A C 1
ATOM 1554 O O . ARG A 1 197 ? -10.167 -11.390 -1.147 1.00 88.44 197 ARG A O 1
ATOM 1561 N N . ALA A 1 198 ? -8.084 -10.567 -1.014 1.00 90.44 198 ALA A N 1
ATOM 1562 C CA . ALA A 1 198 ? -8.492 -9.264 -0.506 1.00 90.44 198 ALA A CA 1
ATOM 1563 C C . ALA A 1 198 ? -9.231 -8.443 -1.563 1.00 90.44 198 ALA A C 1
ATOM 1565 O O . ALA A 1 198 ? -10.199 -7.763 -1.233 1.00 90.44 198 ALA A O 1
ATOM 1566 N N . LEU A 1 199 ? -8.813 -8.535 -2.827 1.00 87.81 199 LEU A N 1
ATOM 1567 C CA . LEU A 1 199 ? -9.514 -7.951 -3.965 1.00 87.81 199 LEU A CA 1
ATOM 1568 C C . LEU A 1 199 ? -10.903 -8.553 -4.081 1.00 87.81 199 LEU A C 1
ATOM 1570 O O . LEU A 1 199 ? -11.861 -7.791 -4.067 1.00 87.81 199 LEU A O 1
ATOM 1574 N N . GLY A 1 200 ? -11.014 -9.881 -4.066 1.00 82.75 200 GLY A N 1
ATOM 1575 C CA . GLY A 1 200 ? -12.309 -10.537 -4.128 1.00 82.75 200 GLY A CA 1
ATOM 1576 C C . GLY A 1 200 ? -13.212 -10.215 -2.938 1.00 82.75 200 GLY A C 1
ATOM 1577 O O . GLY A 1 200 ? -14.250 -9.585 -3.063 1.00 82.75 200 GLY A O 1
ATOM 1578 N N . THR A 1 201 ? -12.796 -10.543 -1.725 1.00 82.75 201 THR 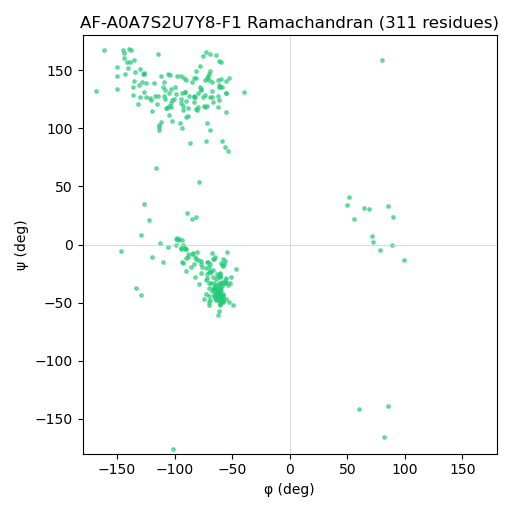A N 1
ATOM 1579 C CA . THR A 1 201 ? -13.656 -10.340 -0.544 1.00 82.75 201 THR A CA 1
ATOM 1580 C C . THR A 1 201 ? -13.852 -8.864 -0.178 1.00 82.75 201 THR A C 1
ATOM 1582 O O . THR A 1 201 ? -14.779 -8.514 0.556 1.00 82.75 201 THR A O 1
ATOM 1585 N N . GLY A 1 202 ? -12.965 -7.983 -0.648 1.00 88.31 202 GLY A N 1
ATOM 1586 C CA . GLY A 1 202 ? -12.863 -6.611 -0.174 1.00 88.31 202 GLY A CA 1
ATOM 1587 C C . GLY A 1 202 ? -12.439 -6.529 1.295 1.00 88.31 202 GLY A C 1
ATOM 1588 O O . GLY A 1 202 ? -12.893 -5.613 1.978 1.00 88.31 202 GLY A O 1
ATOM 1589 N N . ILE A 1 203 ? -11.628 -7.476 1.785 1.00 91.06 203 ILE A N 1
ATOM 1590 C CA . ILE A 1 203 ? -11.173 -7.570 3.183 1.00 91.06 203 ILE A CA 1
ATOM 1591 C C . ILE A 1 203 ? -9.648 -7.736 3.245 1.00 91.06 203 ILE A C 1
ATOM 1593 O O . ILE A 1 203 ? -9.097 -8.664 2.657 1.00 91.06 203 ILE A O 1
ATOM 1597 N N . ASN A 1 204 ? -8.979 -6.881 4.020 1.00 93.81 204 ASN A N 1
ATOM 1598 C CA . ASN A 1 204 ? -7.601 -7.080 4.474 1.00 93.81 204 ASN A CA 1
ATOM 1599 C C . ASN A 1 204 ? -7.588 -7.734 5.859 1.00 93.81 204 ASN A C 1
ATOM 1601 O O . ASN A 1 204 ? -8.437 -7.426 6.697 1.00 93.81 204 ASN A O 1
ATOM 1605 N N . PHE A 1 205 ? -6.618 -8.602 6.127 1.00 91.94 205 PHE A N 1
ATOM 1606 C CA . PHE A 1 205 ? -6.425 -9.196 7.446 1.00 91.94 205 PHE A CA 1
ATOM 1607 C C . PHE A 1 205 ? -5.401 -8.371 8.224 1.00 91.94 205 PHE A C 1
ATOM 1609 O O . PHE A 1 205 ? -4.290 -8.119 7.760 1.00 91.94 205 PHE A O 1
ATOM 1616 N N . ALA A 1 206 ? -5.794 -7.925 9.413 1.00 90.25 206 ALA A N 1
ATOM 1617 C CA . ALA A 1 206 ? -4.862 -7.365 10.370 1.00 90.25 206 ALA A CA 1
ATOM 1618 C C . ALA A 1 206 ? -4.092 -8.507 11.036 1.00 90.25 206 ALA A C 1
ATOM 1620 O O . ALA A 1 206 ? -4.699 -9.480 11.477 1.00 90.25 206 ALA A O 1
ATOM 1621 N N . ASP A 1 207 ? -2.778 -8.359 11.143 1.00 86.19 207 ASP A N 1
ATOM 1622 C CA . ASP A 1 207 ? -1.923 -9.208 11.966 1.00 86.19 207 ASP A CA 1
ATOM 1623 C C . ASP A 1 207 ? -1.719 -8.524 13.333 1.00 86.19 207 ASP A C 1
ATOM 1625 O O . ASP A 1 207 ? -0.984 -7.530 13.416 1.00 86.19 207 ASP A O 1
ATOM 1629 N N . PRO A 1 208 ? -2.379 -9.001 14.411 1.00 74.62 208 PRO A N 1
ATOM 1630 C CA . PRO A 1 208 ? -2.243 -8.413 15.742 1.00 74.62 208 PRO A CA 1
ATOM 1631 C C . PRO A 1 208 ? -0.863 -8.658 16.362 1.00 74.62 208 PRO A C 1
ATOM 1633 O O . PRO A 1 208 ? -0.454 -7.910 17.251 1.00 74.62 208 PRO A O 1
ATOM 1636 N N . GLU A 1 209 ? -0.153 -9.699 15.916 1.00 72.94 209 GLU A N 1
ATOM 1637 C CA . GLU A 1 209 ? 1.151 -10.097 16.445 1.00 72.94 209 GLU A CA 1
ATOM 1638 C C . GLU A 1 209 ? 2.313 -9.426 15.725 1.00 72.94 209 GLU A C 1
ATOM 1640 O O . GLU A 1 209 ? 3.460 -9.595 16.147 1.00 72.94 209 GLU A O 1
ATOM 1645 N N . ARG A 1 210 ? 2.043 -8.637 14.678 1.00 72.75 210 ARG A N 1
ATOM 1646 C CA . ARG A 1 210 ? 3.053 -7.902 13.916 1.00 72.75 210 ARG A CA 1
ATOM 1647 C C . ARG A 1 210 ? 3.830 -6.946 14.829 1.00 72.75 210 ARG A C 1
ATOM 1649 O O . ARG A 1 210 ? 3.451 -5.793 15.051 1.00 72.75 210 ARG A O 1
ATOM 1656 N N . ARG A 1 211 ? 4.919 -7.464 15.414 1.00 46.16 211 ARG A N 1
ATOM 1657 C CA . ARG A 1 211 ? 5.783 -6.772 16.379 1.00 46.16 211 ARG A CA 1
ATOM 1658 C C . ARG A 1 211 ? 6.502 -5.632 15.672 1.00 46.16 211 ARG A C 1
ATOM 1660 O O . ARG A 1 211 ? 7.066 -5.818 14.601 1.00 46.16 211 ARG A O 1
ATOM 1667 N N . GLY A 1 212 ? 6.486 -4.455 16.292 1.00 46.84 212 GLY A N 1
ATOM 1668 C CA . GLY A 1 212 ? 6.950 -3.227 15.650 1.00 46.84 212 GLY A CA 1
ATOM 1669 C C . GLY A 1 212 ? 5.871 -2.543 14.817 1.00 46.84 212 GLY A C 1
ATOM 1670 O O . GLY A 1 212 ? 6.210 -1.939 13.808 1.00 46.84 212 GLY A O 1
ATOM 1671 N N . ALA A 1 213 ? 4.598 -2.636 15.228 1.00 47.25 213 ALA A N 1
ATOM 1672 C CA . ALA A 1 213 ? 3.500 -1.813 14.729 1.00 47.25 213 ALA A CA 1
ATOM 1673 C C . ALA A 1 213 ? 3.850 -0.321 14.856 1.00 47.25 213 ALA A C 1
ATOM 1675 O O . ALA A 1 213 ? 3.462 0.358 15.806 1.00 47.25 213 ALA A O 1
ATOM 1676 N N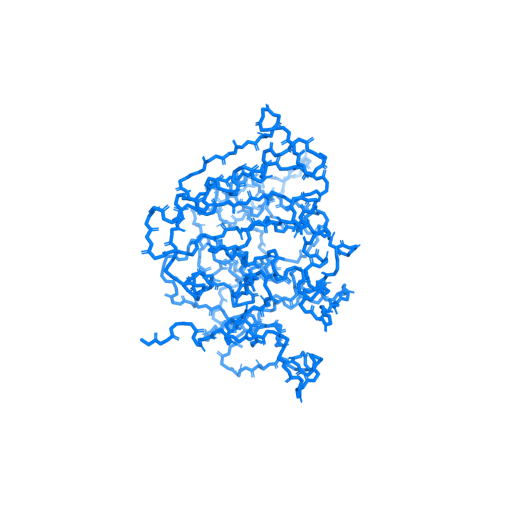 . SER A 1 214 ? 4.635 0.182 13.904 1.00 56.19 214 SER A N 1
ATOM 1677 C CA . SER A 1 214 ? 4.718 1.597 13.626 1.00 56.19 214 SER A CA 1
ATOM 1678 C C . SER A 1 214 ? 3.285 2.069 13.415 1.00 56.19 214 SER A C 1
ATOM 1680 O O . SER A 1 214 ? 2.472 1.347 12.829 1.00 56.19 214 SER A O 1
ATOM 1682 N N . ASN A 1 215 ? 2.976 3.286 13.867 1.00 64.38 215 ASN A N 1
ATOM 1683 C CA . ASN A 1 215 ? 1.676 3.930 13.634 1.00 64.38 215 ASN A CA 1
ATOM 1684 C C . ASN A 1 215 ? 1.230 3.821 12.154 1.00 64.38 215 ASN A C 1
ATOM 1686 O O . ASN A 1 215 ? 0.047 3.911 11.842 1.00 64.38 215 ASN A O 1
ATOM 1690 N N . GLU A 1 216 ? 2.176 3.591 11.239 1.00 76.88 216 GLU A N 1
ATOM 1691 C CA . GLU A 1 216 ? 1.980 3.396 9.810 1.00 76.88 216 GLU A CA 1
ATOM 1692 C C . GLU A 1 216 ? 1.210 2.125 9.422 1.00 76.88 216 GLU A C 1
ATOM 1694 O O . GLU A 1 216 ? 0.511 2.170 8.413 1.00 76.88 216 GLU A O 1
ATOM 1699 N N . TYR A 1 217 ? 1.308 0.993 10.137 1.00 86.44 217 TYR A N 1
ATOM 1700 C CA . TYR A 1 217 ? 0.570 -0.223 9.741 1.00 86.44 217 TYR A CA 1
ATOM 1701 C C . TYR A 1 217 ? -0.935 -0.055 9.972 1.00 86.44 217 TYR A C 1
ATOM 1703 O O . TYR A 1 217 ? -1.736 -0.222 9.052 1.00 86.44 217 TYR A O 1
ATOM 1711 N N . GLN A 1 218 ? -1.325 0.354 11.182 1.00 86.50 218 GLN A N 1
ATOM 1712 C CA . GLN A 1 218 ? -2.721 0.630 11.525 1.00 86.50 218 GLN A CA 1
ATOM 1713 C C . GLN A 1 218 ? -3.276 1.782 10.692 1.00 86.50 218 GLN A C 1
ATOM 1715 O O . GLN A 1 218 ? -4.405 1.702 10.205 1.00 86.50 218 GLN A O 1
ATOM 1720 N N . TRP A 1 219 ? -2.469 2.823 10.467 1.00 83.88 219 TRP A N 1
ATOM 1721 C CA . TRP A 1 219 ? -2.847 3.909 9.572 1.00 83.88 219 TRP A CA 1
ATOM 1722 C C . TRP A 1 219 ? -3.041 3.423 8.134 1.00 83.88 219 TRP A C 1
ATOM 1724 O O . TRP A 1 219 ? -4.004 3.822 7.487 1.00 83.88 219 TRP A O 1
ATOM 1734 N N . ARG A 1 220 ? -2.186 2.529 7.620 1.00 87.38 220 ARG A N 1
ATOM 1735 C CA . ARG A 1 220 ? -2.378 1.931 6.293 1.00 87.38 220 ARG A CA 1
ATOM 1736 C C . ARG A 1 220 ? -3.662 1.105 6.244 1.00 87.38 220 ARG A C 1
ATOM 1738 O O . ARG A 1 220 ? -4.437 1.293 5.316 1.00 87.38 220 ARG A O 1
ATOM 1745 N N . LEU A 1 221 ? -3.964 0.277 7.241 1.00 91.00 221 LEU A N 1
ATOM 1746 C CA . LEU A 1 221 ? -5.245 -0.441 7.296 1.00 91.00 221 LEU A CA 1
ATOM 1747 C C . LEU A 1 221 ? -6.445 0.527 7.227 1.00 91.00 221 LEU A C 1
ATOM 1749 O O . LEU A 1 221 ? -7.329 0.346 6.388 1.00 91.00 221 LEU A O 1
ATOM 1753 N N . ALA A 1 222 ? -6.422 1.609 8.011 1.00 88.06 222 ALA A N 1
ATOM 1754 C CA . ALA A 1 222 ? -7.451 2.654 7.974 1.00 88.06 222 ALA A CA 1
ATOM 1755 C C . ALA A 1 222 ? -7.488 3.422 6.634 1.00 88.06 222 ALA A C 1
ATOM 1757 O O . ALA A 1 222 ? -8.551 3.717 6.095 1.00 88.06 222 ALA A O 1
ATOM 1758 N N . LYS A 1 223 ? -6.336 3.712 6.023 1.00 87.12 223 LYS A N 1
ATOM 1759 C CA . LYS A 1 223 ? -6.250 4.342 4.695 1.00 87.12 223 LYS A CA 1
ATOM 1760 C C . LYS A 1 223 ? -6.902 3.472 3.625 1.00 87.12 223 LYS A C 1
ATOM 1762 O O . LYS A 1 223 ? -7.588 3.984 2.741 1.00 87.12 223 LYS A O 1
ATOM 1767 N N . TYR A 1 224 ? -6.657 2.165 3.657 1.00 90.94 224 TYR A N 1
ATOM 1768 C CA . TYR A 1 224 ? -7.194 1.246 2.658 1.00 90.94 224 TYR A CA 1
ATOM 1769 C C . TYR A 1 224 ? -8.681 0.924 2.896 1.00 90.94 224 TYR A C 1
ATOM 1771 O O . TYR A 1 224 ? -9.364 0.564 1.935 1.00 90.94 224 TYR A O 1
ATOM 1779 N N . SER A 1 225 ? -9.237 1.182 4.087 1.00 89.62 225 SER A N 1
ATOM 1780 C CA . SER A 1 225 ? -10.694 1.144 4.288 1.00 89.62 225 SER A CA 1
ATOM 1781 C C . SER A 1 225 ? -11.433 2.234 3.516 1.00 89.62 225 SER A C 1
ATOM 1783 O O . SER A 1 225 ? -12.420 1.941 2.844 1.00 89.62 225 SER A O 1
ATOM 1785 N N . ARG A 1 226 ? -10.843 3.431 3.405 1.00 85.06 226 ARG A N 1
ATOM 1786 C CA . ARG A 1 226 ? -11.307 4.511 2.506 1.00 85.06 226 ARG A CA 1
ATOM 1787 C C . ARG A 1 226 ? -11.152 4.184 1.010 1.00 85.06 226 ARG A C 1
ATOM 1789 O O . ARG A 1 226 ? -11.632 4.918 0.149 1.00 85.06 226 ARG A O 1
ATOM 1796 N N . ARG A 1 227 ? -10.494 3.068 0.673 1.00 85.94 227 ARG A N 1
ATOM 1797 C CA . ARG A 1 227 ? -10.436 2.482 -0.686 1.00 85.94 227 ARG A CA 1
ATOM 1798 C C . ARG A 1 227 ? -11.437 1.326 -0.862 1.00 85.94 227 ARG A C 1
ATOM 1800 O O . ARG A 1 227 ? -11.482 0.682 -1.912 1.00 85.94 227 ARG A O 1
ATOM 1807 N N . GLY A 1 228 ? -12.266 1.077 0.152 1.00 87.50 228 GLY A N 1
ATOM 1808 C CA . GLY A 1 228 ? -13.347 0.095 0.174 1.00 87.50 228 GLY A CA 1
ATOM 1809 C C . GLY A 1 228 ? -12.937 -1.302 0.653 1.00 87.50 228 GLY A C 1
ATOM 1810 O O . GLY A 1 228 ? -13.586 -2.283 0.266 1.00 87.50 228 GLY A O 1
ATOM 1811 N N . PHE A 1 229 ? -11.854 -1.419 1.428 1.00 91.19 229 PHE A N 1
ATOM 1812 C CA . PHE A 1 229 ? -11.425 -2.686 2.027 1.00 91.19 229 PHE A CA 1
ATOM 1813 C C . PHE A 1 229 ? -11.703 -2.720 3.528 1.00 91.19 229 PHE A C 1
ATOM 1815 O O . PHE A 1 229 ? -11.124 -1.952 4.287 1.00 91.19 229 PHE A O 1
ATOM 1822 N N . LEU A 1 230 ? -12.554 -3.641 3.964 1.00 92.75 230 LEU A N 1
ATOM 1823 C CA . LEU A 1 230 ? -12.761 -3.903 5.386 1.00 92.75 230 LEU A CA 1
ATOM 1824 C C . LEU A 1 230 ? -11.474 -4.442 6.010 1.00 92.75 230 LEU A C 1
ATOM 1826 O O . LEU A 1 230 ? -10.580 -4.925 5.309 1.00 92.75 230 LEU A O 1
ATOM 1830 N N . VAL A 1 231 ? -11.409 -4.401 7.337 1.00 92.50 231 VAL A N 1
ATOM 1831 C CA . VAL A 1 231 ? -10.295 -4.982 8.085 1.00 92.50 231 VAL A CA 1
ATOM 1832 C C . VAL A 1 231 ? -10.827 -6.067 9.004 1.00 92.50 231 VAL A C 1
ATOM 1834 O O . VAL A 1 231 ? -11.593 -5.776 9.918 1.00 92.50 231 VAL A O 1
ATOM 1837 N N . ALA A 1 232 ? -10.425 -7.310 8.760 1.00 92.00 232 ALA A N 1
ATOM 1838 C CA . ALA A 1 232 ? -10.681 -8.418 9.668 1.00 92.00 232 ALA A CA 1
ATOM 1839 C C . ALA A 1 232 ? -9.558 -8.501 10.699 1.00 92.00 232 ALA A C 1
ATOM 1841 O O . ALA A 1 232 ? -8.386 -8.557 10.332 1.00 92.00 232 ALA A O 1
ATOM 1842 N N . VAL A 1 233 ? -9.916 -8.533 11.980 1.00 90.31 233 VAL A N 1
ATOM 1843 C CA . VAL A 1 233 ? -8.977 -8.686 13.092 1.00 90.31 233 VAL A CA 1
ATOM 1844 C C . VAL A 1 233 ? -9.238 -10.029 13.779 1.00 90.31 233 VAL A C 1
ATOM 1846 O O . VAL A 1 233 ? -10.191 -10.137 14.562 1.00 90.31 233 VAL A O 1
ATOM 1849 N N . PRO A 1 234 ? -8.425 -11.063 13.498 1.00 87.50 234 PRO A N 1
ATOM 1850 C CA . PRO A 1 234 ? -8.530 -12.352 14.172 1.00 87.50 234 PRO A CA 1
ATOM 1851 C C . PRO A 1 234 ? -8.357 -12.211 15.688 1.00 87.50 234 PRO A C 1
ATOM 1853 O O . PRO A 1 234 ? -7.469 -11.498 16.155 1.00 87.50 234 PRO A O 1
ATOM 1856 N N . GLY A 1 235 ? -9.214 -12.880 16.460 1.00 84.62 235 GLY A N 1
ATOM 1857 C CA . GLY A 1 235 ? -9.112 -12.932 17.923 1.00 84.62 235 GLY A CA 1
ATOM 1858 C C . GLY A 1 235 ? -9.484 -11.642 18.669 1.00 84.62 235 GLY A C 1
ATOM 1859 O O . GLY A 1 235 ? -9.406 -11.616 19.898 1.00 84.62 235 GLY A O 1
ATOM 1860 N N . LEU A 1 236 ? -9.905 -10.578 17.973 1.00 85.56 236 LEU A N 1
ATOM 1861 C CA . LEU A 1 236 ? -10.440 -9.383 18.626 1.00 85.56 236 LEU A CA 1
ATOM 1862 C C . LEU A 1 236 ? -11.840 -9.672 19.175 1.00 85.56 236 LEU A C 1
ATOM 1864 O O . LEU A 1 236 ? -12.772 -9.913 18.413 1.00 85.56 236 LEU A O 1
ATOM 1868 N N . ASP A 1 237 ? -11.981 -9.567 20.493 1.00 85.44 237 ASP A N 1
ATOM 1869 C CA . ASP A 1 237 ? -13.259 -9.587 21.199 1.00 85.44 237 ASP A CA 1
ATOM 1870 C C . ASP A 1 237 ? -13.644 -8.158 21.602 1.00 85.44 237 ASP A C 1
ATOM 1872 O O . ASP A 1 237 ? -13.071 -7.575 22.528 1.00 85.44 237 ASP A O 1
ATOM 1876 N N . VAL A 1 238 ? -14.626 -7.593 20.896 1.00 80.75 238 VAL A N 1
ATOM 1877 C CA . VAL A 1 238 ? -15.111 -6.221 21.116 1.00 80.75 238 VAL A CA 1
ATOM 1878 C C . VAL A 1 238 ? -15.681 -5.999 22.516 1.00 80.75 238 VAL A C 1
ATOM 1880 O O . VAL A 1 238 ? -15.653 -4.874 23.003 1.00 80.75 238 VAL A O 1
ATOM 1883 N N . THR A 1 239 ? -16.152 -7.049 23.195 1.00 83.31 239 THR A N 1
ATOM 1884 C CA . THR A 1 239 ? -16.702 -6.936 24.557 1.00 83.31 239 THR A CA 1
ATOM 1885 C C . THR A 1 239 ? -15.618 -6.695 25.605 1.00 83.31 239 THR A C 1
ATOM 1887 O O . THR A 1 239 ? -15.894 -6.187 26.690 1.00 83.31 239 THR A O 1
ATOM 1890 N N . ARG A 1 240 ? -14.364 -7.018 25.270 1.00 85.44 240 ARG A N 1
ATOM 1891 C CA . ARG A 1 240 ? -13.183 -6.817 26.121 1.00 85.44 240 ARG A CA 1
ATOM 1892 C C . ARG A 1 240 ? -12.460 -5.505 25.825 1.00 85.44 240 ARG A C 1
ATOM 1894 O O . ARG A 1 240 ? -11.476 -5.183 26.494 1.00 85.44 240 ARG A O 1
ATOM 1901 N N . VAL A 1 241 ? -12.920 -4.754 24.828 1.00 85.19 241 VAL A N 1
ATOM 1902 C CA . VAL A 1 241 ? -12.391 -3.432 24.501 1.00 85.19 241 VAL A CA 1
ATOM 1903 C C . VAL A 1 241 ? -12.906 -2.436 25.531 1.00 85.19 241 VAL A C 1
ATOM 1905 O O . VAL A 1 241 ? -14.106 -2.330 25.768 1.00 85.19 241 VAL A O 1
ATOM 1908 N N . LYS A 1 242 ? -11.992 -1.681 26.146 1.00 85.38 242 LYS A N 1
ATOM 1909 C CA . LYS A 1 242 ? -12.371 -0.622 27.083 1.00 85.38 242 LYS A CA 1
ATOM 1910 C C . LYS A 1 242 ? -13.217 0.435 26.365 1.00 85.38 242 LYS A C 1
ATOM 1912 O O . LYS A 1 242 ? -12.839 0.890 25.284 1.00 85.38 242 LYS A O 1
ATOM 1917 N N . GLU A 1 243 ? -14.306 0.873 26.999 1.00 82.50 243 GLU A N 1
ATOM 1918 C CA . GLU A 1 243 ? -15.262 1.847 26.433 1.00 82.50 243 GLU A CA 1
ATOM 1919 C C . GLU A 1 243 ? -14.584 3.118 25.913 1.00 82.50 243 GLU A C 1
ATOM 1921 O O . GLU A 1 243 ? -14.971 3.687 24.894 1.00 82.50 243 GLU A O 1
ATOM 1926 N N . GLU A 1 244 ? -13.502 3.486 26.585 1.00 81.75 244 GLU A N 1
ATOM 1927 C CA . GLU A 1 244 ? -12.647 4.631 26.338 1.00 81.75 244 GLU A CA 1
ATOM 1928 C C . GLU A 1 244 ? -12.026 4.680 24.918 1.00 81.75 244 GLU A C 1
ATOM 1930 O O . GLU A 1 244 ? -11.571 5.732 24.470 1.00 81.75 244 GLU A O 1
ATOM 1935 N N . TYR A 1 245 ? -11.997 3.560 24.189 1.00 80.94 245 TYR A N 1
ATOM 1936 C CA . TYR A 1 245 ? -11.540 3.493 22.792 1.00 80.94 245 TYR A CA 1
ATOM 1937 C C . TYR A 1 245 ? -12.686 3.504 21.771 1.00 80.94 245 TYR A C 1
ATOM 1939 O O . TYR A 1 245 ? -12.433 3.420 20.572 1.00 80.94 245 TYR A O 1
ATOM 1947 N N . THR A 1 246 ? -13.943 3.568 22.222 1.00 72.31 246 THR A N 1
ATOM 1948 C CA . THR A 1 246 ? -15.110 3.323 21.358 1.00 72.31 246 THR A CA 1
ATOM 1949 C C . THR A 1 246 ? -16.180 4.408 21.408 1.00 72.31 246 THR A C 1
ATOM 1951 O O . THR A 1 246 ? -16.693 4.771 20.354 1.00 72.31 246 THR A O 1
ATOM 1954 N N . ARG A 1 247 ? -16.542 4.934 22.588 1.00 68.44 247 ARG A N 1
ATOM 1955 C CA . ARG A 1 247 ? -17.677 5.863 22.745 1.00 68.44 247 ARG A CA 1
ATOM 1956 C C . ARG A 1 247 ? -17.280 7.143 23.475 1.00 68.44 247 ARG A C 1
ATOM 1958 O O . ARG A 1 247 ? -16.442 7.116 24.375 1.00 68.44 247 ARG A O 1
ATOM 1965 N N . ASN A 1 248 ? -17.928 8.251 23.098 1.00 66.56 248 ASN A N 1
ATOM 1966 C CA . ASN A 1 248 ? -17.886 9.557 23.779 1.00 66.56 248 ASN A CA 1
ATOM 1967 C C . ASN A 1 248 ? -16.471 10.069 24.107 1.00 66.56 248 ASN A C 1
ATOM 1969 O O . ASN A 1 248 ? -16.260 10.705 25.137 1.00 66.56 248 ASN A O 1
ATOM 1973 N N . SER A 1 249 ? -15.501 9.764 23.248 1.00 74.38 249 SER A N 1
ATOM 1974 C CA . SER A 1 249 ? -14.100 10.152 23.406 1.00 74.38 249 SER A CA 1
ATOM 1975 C C . SER A 1 249 ? -13.646 10.902 22.159 1.00 74.38 249 SER A C 1
ATOM 1977 O O . SER A 1 249 ? -13.983 10.489 21.053 1.00 74.38 249 SER A O 1
ATOM 1979 N N . CYS A 1 250 ? -12.878 11.976 22.339 1.00 78.50 250 CYS A N 1
ATOM 1980 C CA . CYS A 1 250 ? -12.207 12.682 21.248 1.00 78.50 250 CYS A CA 1
ATOM 1981 C C . CYS A 1 250 ? -10.754 12.207 21.175 1.00 78.50 250 CYS A C 1
ATOM 1983 O O . CYS A 1 250 ? -10.136 11.931 22.208 1.00 78.50 250 CYS A O 1
ATOM 1985 N N . PH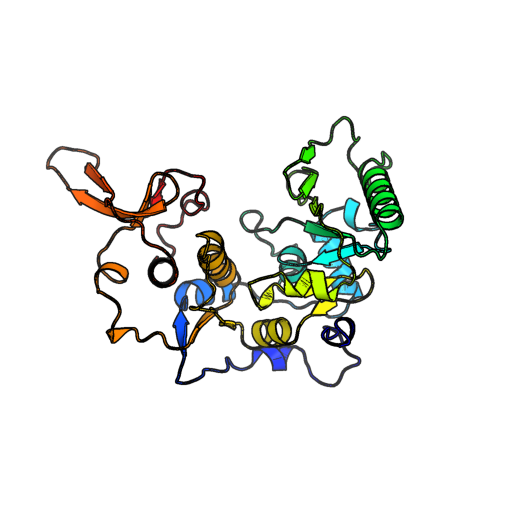E A 1 251 ? -10.183 12.119 19.978 1.00 82.50 251 PHE A N 1
ATOM 1986 C CA . PHE A 1 251 ? -8.833 11.589 19.784 1.00 82.50 251 PHE A CA 1
ATOM 1987 C C . PHE A 1 251 ? -8.065 12.458 18.817 1.00 82.50 251 PHE A C 1
ATOM 1989 O O . PHE A 1 251 ? -8.545 12.635 17.723 1.00 82.50 251 PHE A O 1
ATOM 1996 N N . GLY A 1 252 ? -6.860 12.913 19.137 1.00 76.56 252 GLY A N 1
ATOM 1997 C CA . GLY A 1 252 ? -6.058 13.761 18.257 1.00 76.56 252 GLY A CA 1
ATOM 1998 C C . GLY A 1 252 ? -4.594 13.354 18.236 1.00 76.56 252 GLY A C 1
ATOM 1999 O O . GLY A 1 252 ? -4.143 12.572 19.075 1.00 76.56 252 GLY A O 1
ATOM 2000 N N . TYR A 1 253 ? -3.846 13.892 17.277 1.00 75.44 253 TYR A N 1
ATOM 2001 C CA . TYR A 1 253 ? -2.402 13.711 17.215 1.00 75.44 253 TYR A CA 1
ATOM 2002 C C . TYR A 1 253 ? -1.703 14.824 17.992 1.00 75.44 253 TYR A C 1
ATOM 2004 O O . TYR A 1 253 ? -1.875 16.010 17.714 1.00 75.44 253 TYR A O 1
ATOM 2012 N N . HIS A 1 254 ? -0.886 14.428 18.966 1.00 72.00 254 HIS A N 1
ATOM 2013 C CA . HIS A 1 254 ? -0.061 15.331 19.762 1.00 72.00 254 HIS A CA 1
ATOM 2014 C C . HIS A 1 254 ? 1.368 14.784 19.815 1.00 72.00 254 HIS A C 1
ATOM 2016 O O . HIS A 1 254 ? 1.578 13.647 20.249 1.00 72.00 254 HIS A O 1
ATOM 2022 N N . ASN A 1 255 ? 2.344 15.572 19.346 1.00 73.56 255 ASN A N 1
ATOM 2023 C CA . ASN A 1 255 ? 3.732 15.143 19.120 1.00 73.56 255 ASN A CA 1
ATOM 2024 C C . ASN A 1 255 ? 3.831 13.861 18.266 1.00 73.56 255 ASN A C 1
ATOM 2026 O O . ASN A 1 255 ? 4.587 12.944 18.583 1.00 73.56 255 ASN A O 1
ATOM 2030 N N . GLY A 1 256 ? 2.995 13.759 17.227 1.00 71.31 256 GLY A N 1
ATOM 2031 C CA . GLY A 1 256 ? 2.961 12.621 16.299 1.00 71.31 256 GLY A CA 1
ATOM 2032 C C . GLY A 1 256 ? 2.399 11.311 16.855 1.00 71.31 256 GLY A C 1
ATOM 2033 O O . GLY A 1 256 ? 2.426 10.277 16.181 1.00 71.31 256 GLY A O 1
ATOM 2034 N N . LEU A 1 257 ? 1.850 11.339 18.069 1.00 80.00 257 LEU A N 1
ATOM 2035 C CA . LEU A 1 257 ? 1.217 10.193 18.708 1.00 80.00 257 LEU A CA 1
ATOM 2036 C C . LEU A 1 257 ? -0.289 10.413 18.787 1.00 80.00 257 LEU A C 1
ATOM 2038 O O . LEU A 1 257 ? -0.737 11.492 19.172 1.00 80.00 257 LEU A O 1
ATOM 2042 N N . LEU A 1 258 ? -1.063 9.378 18.456 1.00 82.50 258 LEU A N 1
ATOM 2043 C CA . LEU A 1 258 ? -2.506 9.390 18.662 1.00 82.50 258 LEU A CA 1
ATOM 2044 C C . LEU A 1 258 ? -2.790 9.342 20.162 1.00 82.50 258 LEU A C 1
ATOM 2046 O O . LEU A 1 258 ? -2.297 8.457 20.865 1.00 82.50 258 LEU A O 1
ATOM 2050 N N . LYS A 1 259 ? -3.590 10.282 20.652 1.00 85.06 259 LYS A N 1
ATOM 2051 C CA . LYS A 1 259 ? -3.931 10.418 22.065 1.00 85.06 259 LYS A CA 1
ATOM 2052 C C . LYS A 1 259 ? -5.400 10.753 22.231 1.00 85.06 259 LYS A C 1
ATOM 2054 O O . LYS A 1 259 ? -6.011 11.324 21.332 1.00 85.06 259 LYS A O 1
ATOM 2059 N N . ARG A 1 260 ? -5.959 10.447 23.400 1.00 85.62 260 ARG A N 1
ATOM 2060 C CA . ARG A 1 260 ? -7.255 11.010 23.780 1.00 85.62 260 ARG A CA 1
ATOM 2061 C C . ARG A 1 260 ? -7.100 12.501 24.067 1.00 85.62 260 ARG A C 1
ATOM 2063 O O . ARG A 1 260 ? -6.100 12.924 24.649 1.00 85.62 260 ARG A O 1
ATOM 2070 N N . ILE A 1 261 ? -8.101 13.266 23.652 1.00 83.88 261 ILE A N 1
ATOM 2071 C CA . ILE A 1 261 ? -8.235 14.692 23.914 1.00 83.88 261 ILE A CA 1
ATOM 2072 C C . ILE A 1 261 ? -9.455 14.898 24.804 1.00 83.88 261 ILE A C 1
ATOM 2074 O O . ILE A 1 261 ? -10.556 14.445 24.494 1.00 83.88 261 ILE A O 1
ATOM 2078 N N . HIS A 1 262 ? -9.256 15.603 25.906 1.00 84.00 262 HIS A N 1
ATOM 2079 C CA . HIS A 1 262 ? -10.311 16.002 26.820 1.00 84.00 262 HIS A CA 1
ATOM 2080 C C . HIS A 1 262 ? -10.651 17.468 26.591 1.00 84.00 262 HIS A C 1
ATOM 2082 O O . HIS A 1 262 ? -9.773 18.328 26.680 1.00 84.00 262 HIS A O 1
ATOM 2088 N N . LEU A 1 263 ? -11.924 17.743 26.314 1.00 83.25 263 LEU A N 1
ATOM 2089 C CA . LEU A 1 263 ? -12.443 19.091 26.112 1.00 83.25 263 LEU A CA 1
ATOM 2090 C C . LEU A 1 263 ? -13.132 19.585 27.386 1.00 83.25 263 LEU A C 1
ATOM 2092 O O . LEU A 1 263 ? -13.920 18.864 27.996 1.00 83.25 263 LEU A O 1
ATOM 2096 N N . SER A 1 264 ? -12.861 20.829 27.766 1.00 83.38 264 SER A N 1
ATOM 2097 C CA . SER A 1 264 ? -1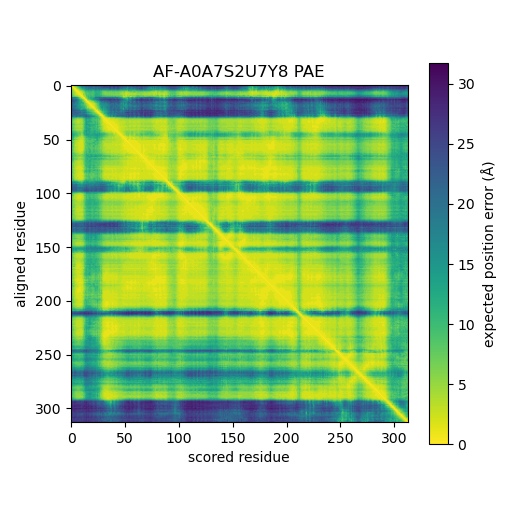3.556 21.533 28.843 1.00 83.38 264 SER A CA 1
ATOM 2098 C C . SER A 1 264 ? -14.117 22.848 28.316 1.00 83.38 264 SER A C 1
ATOM 2100 O O . SER A 1 264 ? -13.382 23.650 27.735 1.00 83.38 264 SER A O 1
ATOM 2102 N N . PHE A 1 265 ? -15.413 23.062 28.530 1.00 85.00 265 PHE A N 1
ATOM 2103 C CA . PHE A 1 265 ? -16.140 24.242 28.073 1.00 85.00 265 PHE A CA 1
ATOM 2104 C C . PHE A 1 265 ? -16.298 25.226 29.234 1.00 85.00 265 PHE A C 1
ATOM 2106 O O . PHE A 1 265 ? -16.811 24.851 30.289 1.00 85.00 265 PHE A O 1
ATOM 2113 N N . THR A 1 266 ? -15.857 26.468 29.038 1.00 87.25 266 THR A N 1
ATOM 2114 C CA . THR A 1 266 ? -16.035 27.562 30.002 1.00 87.25 266 THR A CA 1
ATOM 2115 C C . THR A 1 266 ? -17.069 28.540 29.453 1.00 87.25 266 THR A C 1
ATOM 2117 O O . THR A 1 266 ? -16.990 28.927 28.289 1.00 87.25 266 THR A O 1
ATOM 2120 N N . GLU A 1 267 ? -18.034 28.958 30.272 1.00 85.19 267 GLU A N 1
ATOM 2121 C CA . GLU A 1 267 ? -19.025 29.961 29.872 1.00 85.19 267 GLU A CA 1
ATOM 2122 C C . GLU A 1 267 ? -18.335 31.299 29.545 1.00 85.19 267 GLU A C 1
ATOM 2124 O O . GLU A 1 267 ? -17.534 31.799 30.335 1.00 85.19 267 GLU A O 1
ATOM 2129 N N . GLY A 1 268 ? -18.618 31.859 28.365 1.00 83.62 268 GLY A N 1
ATOM 2130 C CA . GLY A 1 268 ? -18.013 33.107 27.881 1.00 83.62 268 GLY A CA 1
ATOM 2131 C C . GLY A 1 268 ? -16.701 32.959 27.096 1.00 83.62 268 GLY A C 1
ATOM 2132 O O . GLY A 1 268 ? -16.175 33.971 26.640 1.00 83.62 268 GLY A O 1
ATOM 2133 N N . GLU A 1 269 ? -16.177 31.743 26.904 1.00 81.88 269 GLU A N 1
ATOM 2134 C CA . GLU A 1 269 ? -15.053 31.481 25.991 1.00 81.88 269 GLU A CA 1
ATOM 2135 C C . GLU A 1 269 ? -15.565 30.946 24.640 1.00 81.88 269 GLU A C 1
ATOM 2137 O O . GLU A 1 269 ? -16.320 29.977 24.594 1.00 81.88 269 GLU A O 1
ATOM 2142 N N . ASP A 1 270 ? -15.113 31.542 23.530 1.00 78.94 270 ASP A N 1
ATOM 2143 C CA . ASP A 1 270 ? -15.508 31.134 22.169 1.00 78.94 270 ASP A CA 1
ATOM 2144 C C . ASP A 1 270 ? -14.901 29.786 21.732 1.00 78.94 270 ASP A C 1
ATOM 2146 O O . ASP A 1 270 ? -15.333 29.194 20.741 1.00 78.94 270 ASP A O 1
ATOM 2150 N N . GLN A 1 271 ? -13.879 29.294 22.442 1.00 72.94 271 GLN A N 1
ATOM 2151 C CA . GLN A 1 271 ? -13.190 28.042 22.128 1.00 72.94 271 GLN A CA 1
ATOM 2152 C C . GLN A 1 271 ? -13.049 27.153 23.369 1.00 72.94 271 GLN A C 1
ATOM 2154 O O . GLN A 1 271 ? -12.681 27.650 24.435 1.00 72.94 271 GLN A O 1
ATOM 2159 N N . PRO A 1 272 ? -13.283 25.832 23.248 1.00 79.00 272 PRO A N 1
ATOM 2160 C CA . PRO A 1 272 ? -13.059 24.909 24.348 1.00 79.00 272 PRO A CA 1
ATOM 2161 C C . PRO A 1 272 ? -11.568 24.791 24.668 1.00 79.00 272 PRO A C 1
ATOM 2163 O O . PRO A 1 272 ? -10.718 24.672 23.780 1.00 79.00 272 PRO A O 1
ATOM 2166 N N . LYS A 1 273 ? -11.252 24.734 25.962 1.00 82.19 273 LYS A N 1
ATOM 2167 C CA . LYS A 1 273 ? -9.928 24.310 26.424 1.00 82.19 273 LYS A CA 1
ATOM 2168 C C . LYS A 1 273 ? -9.773 22.815 26.174 1.00 82.19 273 LYS A C 1
ATOM 2170 O O . LYS A 1 273 ? -10.737 22.061 26.304 1.00 82.19 273 LYS A O 1
ATOM 2175 N N . HIS A 1 274 ? -8.560 22.388 25.842 1.00 81.81 274 HIS A N 1
ATOM 2176 C CA . HIS A 1 274 ? -8.260 20.984 25.597 1.00 81.81 274 HIS A CA 1
ATOM 2177 C C . HIS A 1 274 ? -6.972 20.551 26.295 1.00 81.81 274 HIS A C 1
ATOM 2179 O O . HIS A 1 274 ? -6.035 21.337 26.436 1.00 81.81 274 HIS A O 1
ATOM 2185 N N . HIS A 1 275 ? -6.916 19.287 26.707 1.00 84.94 275 HIS A N 1
ATOM 2186 C CA . HIS A 1 275 ? -5.676 18.637 27.119 1.00 84.94 275 HIS A CA 1
ATOM 2187 C C . HIS A 1 275 ? -5.581 17.244 26.504 1.00 84.94 275 HIS A C 1
ATOM 2189 O O . HIS A 1 275 ? -6.579 16.532 26.393 1.00 84.94 275 HIS A O 1
ATOM 2195 N N . ALA A 1 276 ? -4.376 16.874 26.078 1.00 83.56 276 ALA A N 1
ATOM 2196 C CA . ALA A 1 276 ? -4.084 15.540 25.579 1.00 83.56 276 ALA A CA 1
ATOM 2197 C C . ALA A 1 276 ? -3.595 14.648 26.721 1.00 83.56 276 ALA A C 1
ATOM 2199 O O . ALA A 1 276 ? -2.831 15.097 27.578 1.00 83.56 276 ALA A O 1
ATOM 2200 N N . ASP A 1 277 ? -3.979 13.375 26.692 1.00 86.31 277 ASP A N 1
ATOM 2201 C CA . ASP A 1 277 ? -3.494 12.402 27.667 1.00 86.31 277 ASP A CA 1
ATOM 2202 C C . ASP A 1 277 ? -1.963 12.253 27.635 1.00 86.31 277 ASP A C 1
ATOM 2204 O O . ASP A 1 277 ? -1.268 12.518 26.647 1.00 86.31 277 ASP A O 1
ATOM 2208 N N . SER A 1 278 ? -1.391 11.778 28.738 1.00 85.44 278 SER A N 1
ATOM 2209 C CA . SER A 1 278 ? 0.033 11.429 28.773 1.00 85.44 278 SER A CA 1
ATOM 2210 C C . SER A 1 278 ? 0.327 10.182 27.931 1.00 85.44 278 SER A C 1
ATOM 2212 O O . SER A 1 278 ? 1.383 10.096 27.302 1.00 85.44 278 SER A O 1
ATOM 2214 N N . THR A 1 279 ? -0.626 9.249 27.868 1.00 86.50 279 THR A N 1
ATOM 2215 C CA . THR A 1 279 ? -0.471 7.934 27.238 1.00 86.50 279 THR A CA 1
ATOM 2216 C C . THR A 1 279 ? -0.881 7.967 25.768 1.00 86.50 279 THR A C 1
ATOM 2218 O O . THR A 1 279 ? -1.952 8.457 25.417 1.00 86.50 279 THR A O 1
ATOM 2221 N N . ALA A 1 280 ? -0.027 7.423 24.902 1.00 85.44 280 ALA A N 1
ATOM 2222 C CA . ALA A 1 280 ? -0.339 7.244 23.491 1.00 85.44 280 ALA A CA 1
ATOM 2223 C C . ALA A 1 280 ? -1.175 5.981 23.259 1.00 85.44 280 ALA A C 1
ATOM 2225 O O . ALA A 1 280 ? -0.946 4.936 23.868 1.00 85.44 280 ALA A O 1
ATOM 2226 N N . ILE A 1 281 ? -2.109 6.071 22.321 1.00 85.25 281 ILE A N 1
ATOM 2227 C CA . ILE A 1 281 ? -2.851 4.935 21.790 1.00 85.25 281 ILE A CA 1
ATOM 2228 C C . ILE A 1 281 ? -1.978 4.310 20.709 1.00 85.25 281 ILE A C 1
ATOM 2230 O O . ILE A 1 281 ? -1.591 4.996 19.765 1.00 85.25 281 ILE A O 1
ATOM 2234 N N . VAL A 1 282 ? -1.656 3.025 20.850 1.00 83.69 282 VAL A N 1
ATOM 2235 C CA . VAL A 1 282 ? -0.734 2.295 19.964 1.00 83.69 282 VAL A CA 1
ATOM 2236 C C . VAL A 1 282 ? -1.289 0.923 19.584 1.00 83.69 282 VAL A C 1
ATOM 2238 O O . VAL A 1 282 ? -2.147 0.372 20.279 1.00 83.69 282 VAL A O 1
ATOM 2241 N N . GLY A 1 283 ? -0.788 0.360 18.483 1.00 80.44 283 GLY A N 1
ATOM 2242 C CA . GLY A 1 283 ? -1.129 -0.994 18.050 1.00 80.44 283 GLY A CA 1
ATOM 2243 C C . GLY A 1 283 ? -2.626 -1.168 17.785 1.00 80.44 283 GLY A C 1
ATOM 2244 O O . GLY A 1 283 ? -3.286 -0.268 17.274 1.00 80.44 283 GLY A O 1
ATOM 2245 N N . LEU A 1 284 ? -3.185 -2.324 18.151 1.00 80.12 284 LEU A N 1
ATOM 2246 C CA . LEU A 1 284 ? -4.582 -2.664 17.855 1.00 80.12 284 LEU A CA 1
ATOM 2247 C C . LEU A 1 284 ? -5.601 -1.636 18.386 1.00 80.12 284 LEU A C 1
ATOM 2249 O O . LEU A 1 284 ? -6.626 -1.411 17.745 1.00 80.12 284 LEU A O 1
ATOM 2253 N N . ALA A 1 285 ? -5.307 -0.959 19.501 1.00 85.81 285 ALA A N 1
ATOM 2254 C CA . ALA A 1 285 ? -6.179 0.087 20.033 1.00 85.81 285 ALA A CA 1
ATOM 2255 C C . ALA A 1 285 ? -6.350 1.262 19.053 1.00 85.81 285 ALA A C 1
ATOM 2257 O O . ALA A 1 285 ? -7.440 1.819 18.961 1.00 85.81 285 ALA A O 1
ATOM 2258 N N . GLN A 1 286 ? -5.321 1.599 18.263 1.00 85.88 286 GLN A N 1
ATOM 2259 C CA . GLN A 1 286 ? -5.441 2.624 17.218 1.00 85.88 286 GLN A CA 1
ATOM 2260 C C . GLN A 1 286 ? -6.425 2.204 16.135 1.00 85.88 286 GLN A C 1
ATOM 2262 O O . GLN A 1 286 ? -7.207 3.022 15.671 1.00 85.88 286 GLN A O 1
ATOM 2267 N N . LEU A 1 287 ? -6.404 0.929 15.744 1.00 86.06 287 LEU A N 1
ATOM 2268 C CA . LEU A 1 287 ? -7.286 0.413 14.703 1.00 86.06 287 LEU A CA 1
ATOM 2269 C C . LEU A 1 287 ? -8.757 0.484 15.130 1.00 86.06 287 LEU A C 1
ATOM 2271 O O . LEU A 1 287 ? -9.609 0.861 14.328 1.00 86.06 287 LEU A O 1
ATOM 2275 N N . ILE A 1 288 ? -9.035 0.177 16.401 1.00 87.44 288 ILE A N 1
ATOM 2276 C CA . ILE A 1 288 ? -10.366 0.327 17.001 1.00 87.44 288 ILE A CA 1
ATOM 2277 C C . ILE A 1 288 ? -10.792 1.794 16.941 1.00 87.44 288 ILE A C 1
ATOM 2279 O O . ILE A 1 288 ? -11.854 2.083 16.398 1.00 87.44 288 ILE A O 1
ATOM 2283 N N . VAL A 1 289 ? -9.943 2.713 17.412 1.00 86.88 289 VAL A N 1
ATOM 2284 C CA . VAL A 1 289 ? -10.228 4.155 17.374 1.00 86.88 289 VAL A CA 1
ATOM 2285 C C . VAL A 1 289 ? -10.479 4.633 15.943 1.00 86.88 289 VAL A C 1
ATOM 2287 O O . VAL A 1 289 ? -11.497 5.252 15.670 1.00 86.88 289 VAL A O 1
ATOM 2290 N N . PHE A 1 290 ? -9.615 4.297 14.984 1.00 85.69 290 PHE A N 1
ATOM 2291 C CA . PHE A 1 290 ? -9.813 4.690 13.587 1.00 85.69 290 PHE A CA 1
ATOM 2292 C C . PHE A 1 290 ? -11.121 4.161 13.001 1.00 85.69 290 PHE A C 1
ATOM 2294 O O . PHE A 1 290 ? -11.724 4.835 12.171 1.00 85.69 290 PHE A O 1
ATOM 2301 N N . SER A 1 291 ? -11.566 2.975 13.422 1.00 85.50 291 SER A N 1
ATOM 2302 C CA . SER A 1 291 ? -12.822 2.401 12.945 1.00 85.50 291 SER A CA 1
ATOM 2303 C C . SER A 1 291 ? -14.063 3.113 13.489 1.00 85.50 291 SER A C 1
ATOM 2305 O O . SER A 1 291 ? -15.095 3.089 12.823 1.00 85.50 291 SER A O 1
ATOM 2307 N N . THR A 1 292 ? -13.963 3.771 14.651 1.00 79.50 292 THR A N 1
ATOM 2308 C CA . THR A 1 292 ? -15.069 4.506 15.287 1.00 79.50 292 THR A CA 1
ATOM 2309 C C . THR A 1 292 ? -15.111 5.988 14.914 1.00 79.50 292 THR A C 1
ATOM 2311 O O . THR A 1 292 ? -16.149 6.626 15.087 1.00 79.50 292 THR A O 1
ATOM 2314 N N . LEU A 1 293 ? -14.025 6.541 14.362 1.00 71.94 293 LEU A N 1
ATOM 2315 C CA . LEU A 1 293 ? -13.997 7.899 13.815 1.00 71.94 293 LEU A CA 1
ATOM 2316 C C . LEU A 1 293 ? -14.854 7.967 12.535 1.00 71.94 293 LEU A C 1
ATOM 2318 O O . LEU A 1 293 ? -14.428 7.578 11.444 1.00 71.94 293 LEU A O 1
ATOM 2322 N N . CYS A 1 294 ? -16.089 8.443 12.683 1.00 54.09 294 CYS A N 1
ATOM 2323 C CA . CYS A 1 294 ? -17.045 8.652 11.597 1.00 54.09 294 CYS A CA 1
ATOM 2324 C C . CYS A 1 294 ? -16.651 9.890 10.757 1.00 54.09 294 CYS A C 1
ATOM 2326 O O . CYS A 1 294 ? -16.209 10.907 11.293 1.00 54.09 294 CYS A O 1
ATOM 2328 N N . GLU A 1 295 ? -16.821 9.828 9.431 1.00 49.03 295 GLU A N 1
ATOM 2329 C CA . GLU A 1 295 ? -16.236 10.750 8.432 1.00 49.03 295 GLU A CA 1
ATOM 2330 C C . GLU A 1 295 ? -16.520 12.254 8.600 1.00 49.03 295 GLU A C 1
ATOM 2332 O O . GLU A 1 295 ? -15.828 13.067 7.986 1.00 49.03 295 GLU A O 1
ATOM 2337 N N . LYS A 1 296 ? -17.483 12.680 9.428 1.00 41.16 296 LYS A N 1
ATOM 2338 C CA . LYS A 1 296 ? -17.847 14.106 9.526 1.00 41.16 296 LYS A CA 1
ATOM 2339 C C . LYS A 1 296 ? -16.753 15.019 10.092 1.00 41.16 296 LYS A C 1
ATOM 2341 O O . LYS A 1 296 ? -16.868 16.229 9.932 1.00 41.16 296 LYS A O 1
ATOM 2346 N N . TRP A 1 297 ? -15.690 14.472 10.679 1.00 45.59 297 TRP A N 1
ATOM 2347 C CA . TRP A 1 297 ? -14.629 15.267 11.314 1.00 45.59 297 TRP A CA 1
ATOM 2348 C C . TRP A 1 297 ? -13.208 14.896 10.873 1.00 45.59 297 TRP A C 1
ATOM 2350 O O . TRP A 1 297 ? -12.227 15.477 11.326 1.00 45.59 297 TRP A O 1
ATOM 2360 N N . LEU A 1 298 ? -13.099 14.032 9.860 1.00 43.44 298 LEU A N 1
ATOM 2361 C CA . LEU A 1 298 ? -11.858 13.732 9.135 1.00 43.44 298 LEU A CA 1
ATOM 2362 C C . LEU A 1 298 ? -11.656 14.676 7.929 1.00 43.44 298 LEU A C 1
ATOM 2364 O O . LEU A 1 298 ? -10.995 14.329 6.952 1.00 43.44 298 LEU A O 1
ATOM 2368 N N . ILE A 1 299 ? -12.218 15.892 8.008 1.00 36.78 299 ILE A N 1
ATOM 2369 C CA . ILE A 1 299 ? -12.186 16.942 6.968 1.00 36.78 299 ILE A CA 1
ATOM 2370 C C . ILE A 1 299 ? -10.762 17.469 6.712 1.00 36.78 299 ILE A C 1
ATOM 2372 O O . ILE A 1 299 ? -10.500 18.114 5.698 1.00 36.78 299 ILE A O 1
ATOM 2376 N N . TYR A 1 300 ? -9.795 17.118 7.555 1.00 39.44 300 TYR A N 1
ATOM 2377 C CA . TYR A 1 300 ? -8.389 17.335 7.259 1.00 39.44 300 TYR A CA 1
ATOM 2378 C C . TYR A 1 300 ? -7.692 15.991 7.088 1.00 39.44 300 TYR A C 1
ATOM 2380 O O . TYR A 1 300 ? -7.200 15.400 8.043 1.00 39.44 300 TYR A O 1
ATOM 2388 N N . ASP A 1 301 ? -7.525 15.576 5.832 1.00 40.72 301 ASP A N 1
ATOM 2389 C CA . ASP A 1 301 ? -6.607 14.506 5.398 1.00 40.72 301 ASP A CA 1
ATOM 2390 C C . ASP A 1 301 ? -5.142 14.754 5.855 1.00 40.72 301 ASP A C 1
ATOM 2392 O O . ASP A 1 301 ? -4.261 13.904 5.724 1.00 40.72 301 ASP A O 1
ATOM 2396 N N . ARG A 1 302 ? -4.884 15.932 6.445 1.00 39.88 302 ARG A N 1
ATOM 2397 C CA . ARG A 1 302 ? -3.640 16.328 7.109 1.00 39.88 302 ARG A CA 1
ATOM 2398 C C . ARG A 1 302 ? -3.597 15.991 8.609 1.00 39.88 302 ARG A C 1
ATOM 2400 O O . ARG A 1 302 ? -2.505 15.809 9.110 1.00 39.88 302 ARG A O 1
ATOM 2407 N N . ALA A 1 303 ? -4.708 15.822 9.328 1.00 39.28 303 ALA A N 1
ATOM 2408 C CA . ALA A 1 303 ? -4.706 15.677 10.796 1.00 39.28 303 ALA A CA 1
ATOM 2409 C C . ALA A 1 303 ? -4.442 14.248 11.327 1.00 39.28 303 ALA A C 1
ATOM 2411 O O . ALA A 1 303 ? -4.296 14.064 12.528 1.00 39.28 303 ALA A O 1
ATOM 2412 N N . ILE A 1 304 ? -4.382 13.233 10.454 1.00 45.31 304 ILE A N 1
ATOM 2413 C CA . ILE A 1 304 ? -4.188 11.814 10.839 1.00 45.31 304 ILE A CA 1
ATOM 2414 C C . ILE A 1 304 ? -2.772 11.314 10.529 1.00 45.31 304 ILE A C 1
ATOM 2416 O O . ILE A 1 304 ? -2.450 10.141 10.728 1.00 45.31 304 ILE A O 1
ATOM 2420 N N . ARG A 1 305 ? -1.926 12.151 9.931 1.00 48.91 305 ARG A N 1
ATOM 2421 C CA . ARG A 1 305 ? -0.554 11.736 9.676 1.00 48.91 305 ARG A CA 1
ATOM 2422 C C . ARG A 1 305 ? 0.290 12.008 10.931 1.00 48.91 305 ARG A C 1
ATOM 2424 O O . ARG A 1 305 ? 0.117 13.063 11.538 1.00 48.91 305 ARG A O 1
ATOM 2431 N N . PRO A 1 306 ? 1.210 11.102 11.315 1.00 45.66 306 PRO A N 1
ATOM 2432 C CA . PRO A 1 306 ? 2.085 11.288 12.479 1.00 45.66 306 PRO A CA 1
ATOM 2433 C C . PRO A 1 306 ? 2.961 12.553 12.432 1.00 45.66 306 PRO A C 1
ATOM 2435 O O . PRO A 1 306 ? 3.582 12.897 13.428 1.00 45.66 306 PRO A O 1
ATOM 2438 N N . ASP A 1 307 ? 3.057 13.217 11.282 1.00 44.03 307 ASP A N 1
ATOM 2439 C CA . ASP A 1 307 ? 3.862 14.414 11.032 1.00 44.03 307 ASP A CA 1
ATOM 2440 C C . ASP A 1 307 ? 3.087 15.737 11.200 1.00 44.03 307 ASP A C 1
ATOM 2442 O O . ASP A 1 307 ? 3.702 16.797 11.118 1.00 44.03 307 ASP A O 1
ATOM 2446 N N . ASN A 1 308 ? 1.776 15.708 11.477 1.00 47.53 308 ASN A N 1
ATOM 2447 C CA . ASN A 1 308 ? 0.965 16.915 11.668 1.00 47.53 308 ASN A CA 1
ATOM 2448 C C . ASN A 1 308 ? 0.384 16.996 13.086 1.00 47.53 308 ASN A C 1
ATOM 2450 O O . ASN A 1 308 ? -0.288 16.079 13.559 1.00 47.53 308 ASN A O 1
ATOM 2454 N N . GLU A 1 309 ? 0.599 18.129 13.756 1.00 43.09 309 GLU A N 1
ATOM 2455 C CA . GLU A 1 309 ? -0.098 18.463 14.999 1.00 43.09 309 GLU A CA 1
ATOM 2456 C C . GLU A 1 309 ? -1.537 18.873 14.674 1.00 43.09 309 GLU A C 1
ATOM 2458 O O . GLU A 1 309 ? -1.779 19.823 13.927 1.00 43.09 309 GLU A O 1
ATOM 2463 N N . GLY A 1 310 ? -2.511 18.137 15.206 1.00 45.81 310 GLY A N 1
ATOM 2464 C CA . GLY A 1 310 ? -3.917 18.398 14.930 1.00 45.81 310 GLY A CA 1
ATOM 2465 C C . GLY A 1 310 ? -4.833 17.626 15.865 1.00 45.81 310 GLY A C 1
ATOM 2466 O O . GLY A 1 310 ? -4.684 16.419 16.065 1.00 45.81 310 GLY A O 1
ATOM 2467 N N . ILE A 1 311 ? -5.808 18.331 16.435 1.00 41.94 311 ILE A N 1
ATOM 2468 C CA . ILE A 1 311 ? -6.914 17.702 17.153 1.00 41.94 311 ILE A CA 1
ATOM 2469 C C . ILE A 1 311 ? -7.808 17.048 16.098 1.00 41.94 311 ILE A C 1
ATOM 2471 O O . ILE A 1 311 ? -8.337 17.732 15.223 1.00 41.94 311 ILE A O 1
ATOM 2475 N N . VAL A 1 312 ? -7.967 15.731 16.181 1.00 45.81 312 VAL A N 1
ATOM 2476 C CA . VAL A 1 312 ? -9.073 15.034 15.525 1.00 45.81 312 VAL A CA 1
ATOM 2477 C C . VAL A 1 312 ? -10.195 14.996 16.586 1.00 45.81 312 VAL A C 1
ATOM 2479 O O . VAL A 1 312 ? -9.935 14.817 17.779 1.00 45.81 312 VAL A O 1
ATOM 2482 N N . ILE A 1 313 ? -11.419 15.377 16.224 1.00 42.53 313 ILE A N 1
ATOM 2483 C CA . ILE A 1 313 ? -12.564 15.433 17.155 1.00 42.53 313 ILE A CA 1
ATOM 2484 C C . ILE A 1 313 ? -13.558 14.372 16.732 1.00 42.53 313 ILE A C 1
ATOM 2486 O O . ILE A 1 313 ? -13.866 14.334 15.522 1.00 42.53 313 ILE A O 1
#

Organism: NCBI:txid420275

Secondary structure (DSSP, 8-state):
--GGGGPEESS-SSSS-GGGGGS-----TTEEEE-HHHHHHHHTSPP---SSHHHHHHHHHHHH-GGGTT---TTEEEETHHHHHHHH--GGG--TTSPPPEEEEEE-SSHHHHHHHHHHHHHHHT--SSSS--TTTSEEEE-SSEEEEE--TTS--EEEEEEEESSHHHHHHT-SSGGG-EEE-SS-EEE-HHHHHHHHH-EEEP-TT-TT--HHHHHHHHHHHTTT-EEEEET--GGGS-GGGTSS-EEEEETTEEEEEEEE--TT-SS-EEEE-SSPP-THHHHHHHHH--GGG---TTTTSTTS-B---